Protein AF-A0A971KQJ2-F1 (afdb_monomer)

Sequence (312 aa):
MKKQEIEFKVLNIIDRLEKGQPIEDNEIELKSEWPRDHFKAARRIAAHANSARGETIIWIIGIDEKKGVVGANFEELSNWYAKVRSRFDQMLAPNLVSLAIPYNGKTVVALVFETDRSPFVIRIPNSSPGPVTHEVPWREANSTRSARRSDLIKLLYPINKRPSLEILDGKIELQKSISNIGQNGSYQWNLSMKVYFVTYSNETVVFPFHRCKILFRAQGQPDEKKFSNIRIAPPTSYSSREFKEKTQSLTVNSTENEVLINTAGMGYITAEYFSSTDPGAKLFEEIEVKTLLKTHHSDDPILLEAVFTLVP

Radius of gyration: 27.52 Å; Cα contacts (8 Å, |Δi|>4): 662; chains: 1; bounding box: 61×48×76 Å

Solvent-accessible surface area (backbone atoms only — not comparable to full-atom values): 17299 Å² total; per-residue (Å²): 134,54,71,69,58,53,51,50,54,50,52,50,52,50,54,37,51,77,68,70,46,86,83,88,46,98,46,57,43,78,26,46,58,82,70,83,53,37,63,64,45,34,47,49,50,26,4,47,29,43,60,42,65,51,42,69,33,36,38,35,30,6,30,31,99,88,78,41,79,72,29,48,74,70,81,52,48,67,65,48,48,54,57,21,35,68,34,21,46,95,63,52,47,65,53,75,49,75,47,82,43,82,50,97,96,35,32,34,36,40,39,38,32,48,14,69,75,52,78,32,40,37,48,49,61,87,87,53,92,70,92,72,52,67,43,45,32,24,45,56,90,96,42,77,43,72,54,50,73,72,52,53,48,58,68,71,47,79,82,76,56,71,64,48,76,44,82,76,48,65,43,35,37,52,44,75,39,74,89,48,98,91,61,82,34,52,28,36,35,39,40,42,32,37,33,38,41,38,48,77,45,95,56,68,48,37,36,41,35,90,65,37,49,40,36,36,29,49,62,95,50,93,64,74,44,66,48,40,80,58,44,49,37,37,50,67,44,76,37,83,89,73,76,40,79,40,72,74,36,96,33,26,45,54,61,99,56,33,26,40,37,44,39,56,41,48,32,35,43,33,28,37,37,64,35,72,69,81,83,61,94,65,72,46,74,40,30,43,36,43,36,35,44,22,42,76,94,41,90,67,57,51,78,46,79,50,75,33,48,62,42,116

Mean predicted aligned error: 12.33 Å

Secondary structure (DSSP, 8-state):
--HHHHHHHHHHHHHHHHTT-----TTEEEESS--S-HHHHHHHHHHHHHHHTTS-EEEEETEETTTEE----STHHHHHHHHHHTTBGGG-PPPEEEEEEEETTEEEEEEEE--TTPPP-EEPPTTSSSS--EE-EEEETTEEEEPPHHHHHHHHS----PPEEEEEEEEEEEEEPP--TT---SEEEEEEEEEEEE--SSSPEEEEGGG-EEEEEETT--S-EEEEEEEEE--EEEETTTTEEEE--SSEEE-SSEEEESSEEEEEEEEEEEESS---SS--S-EEEEEEE--TT-SSPEEEEEEEPEE-

pLDDT: mean 88.46, std 9.11, range [51.5, 97.56]

Foldseek 3Di:
DDPVVLQVVVVVVLVCLVVLHDPDDLQEAEELEQDPPLLVVLLVQLQSLLQCQQPKHKYKYQQDSVPGGRAYDPVVCVVSVVSNLVFWPPSPGFDWDKDWHDDPNGTMIMIIGGSNPDNIKGADDPPDDDPDGIFRWHDDRPDIDGDDPVSVVVNVDDPQPDKDKDFPDWAKEKDQDDDDPPDDARIKIKIKTKMKIFGPDQDKWKWFQVLKWKWKDFPPRPDIDTWAQKDKAADWDQDPVVNDIDGPDPQWHDDSTMIIGRGMGMIMIMTMDGHHDDPDPDFGQKMKMWIWIDTPVDPHTDIDIDIHGYDD

Structure (mmCIF, N/CA/C/O backbone):
data_AF-A0A971KQJ2-F1
#
_entry.id   AF-A0A971KQJ2-F1
#
loop_
_atom_site.group_PDB
_atom_site.id
_atom_site.type_symbol
_atom_site.label_atom_id
_atom_site.label_alt_id
_atom_site.label_comp_id
_atom_site.label_asym_id
_atom_site.label_entity_id
_atom_site.label_seq_id
_atom_site.pdbx_PDB_ins_code
_atom_site.Cartn_x
_atom_site.Cartn_y
_atom_site.Cartn_z
_atom_site.occupancy
_atom_site.B_iso_or_equiv
_atom_site.auth_seq_id
_atom_site.auth_comp_id
_atom_site.auth_asym_id
_atom_site.auth_atom_id
_atom_site.pdbx_PDB_model_num
ATOM 1 N N . MET A 1 1 ? -10.772 -4.224 0.752 1.00 74.81 1 MET A N 1
ATOM 2 C CA . MET A 1 1 ? -10.631 -5.669 1.052 1.00 74.81 1 MET A CA 1
ATOM 3 C C . MET A 1 1 ? -11.975 -6.356 0.838 1.00 74.81 1 MET A C 1
ATOM 5 O O . MET A 1 1 ? -12.990 -5.812 1.267 1.00 74.81 1 MET A O 1
ATOM 9 N N . LYS A 1 2 ? -12.018 -7.489 0.130 1.00 85.75 2 LYS A N 1
ATOM 10 C CA . LYS A 1 2 ? -13.254 -8.261 -0.114 1.00 85.75 2 LYS A CA 1
ATOM 11 C C . LYS A 1 2 ? -13.679 -9.014 1.151 1.00 85.75 2 LYS A C 1
ATOM 13 O O . LYS A 1 2 ? -12.839 -9.353 1.976 1.00 85.75 2 LYS A O 1
ATOM 18 N N . LYS A 1 3 ? -14.972 -9.331 1.301 1.00 90.44 3 LYS A N 1
ATOM 19 C CA . LYS A 1 3 ? -15.487 -10.038 2.496 1.00 90.44 3 LYS A CA 1
ATOM 20 C C . LYS A 1 3 ? -14.791 -11.383 2.738 1.00 90.44 3 LYS A C 1
ATOM 22 O O . LYS A 1 3 ? -14.447 -11.676 3.874 1.00 90.44 3 LYS A O 1
ATOM 27 N N . GLN A 1 4 ? -14.516 -12.142 1.677 1.00 93.12 4 GLN A N 1
ATOM 28 C CA . GLN A 1 4 ? -13.810 -13.424 1.763 1.00 93.12 4 GLN A CA 1
ATOM 29 C C . GLN A 1 4 ? -12.37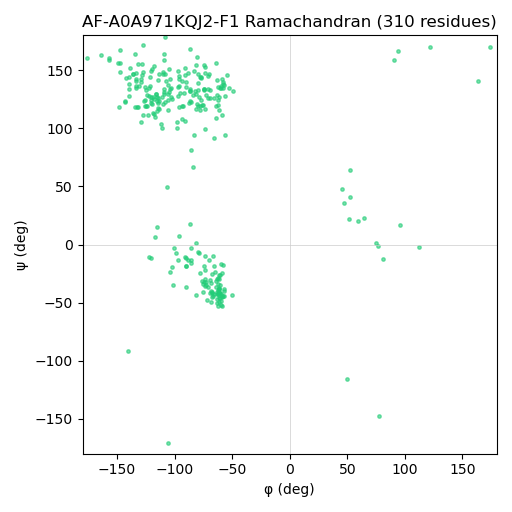0 -13.266 2.276 1.00 93.12 4 GLN A C 1
ATOM 31 O O . GLN A 1 4 ? -11.893 -14.097 3.040 1.00 93.12 4 GLN A O 1
ATOM 36 N N . GLU A 1 5 ? -11.682 -12.185 1.893 1.00 89.69 5 GLU A N 1
ATOM 37 C CA . GLU A 1 5 ? -10.324 -11.880 2.370 1.00 89.69 5 GLU A CA 1
ATOM 38 C C . GLU A 1 5 ? -10.335 -11.515 3.860 1.00 89.69 5 GLU A C 1
ATOM 40 O O . GLU A 1 5 ? -9.465 -11.957 4.607 1.00 89.69 5 GLU A O 1
ATOM 45 N N . ILE A 1 6 ? -11.345 -10.749 4.301 1.00 93.06 6 ILE A N 1
ATOM 46 C CA . ILE A 1 6 ? -11.553 -10.413 5.719 1.00 93.06 6 ILE A CA 1
ATOM 47 C C . ILE A 1 6 ? -11.743 -11.695 6.531 1.00 93.06 6 ILE A C 1
ATOM 49 O O . ILE A 1 6 ? -11.055 -11.899 7.527 1.00 93.06 6 ILE A O 1
ATOM 53 N N . GLU A 1 7 ? -12.662 -12.556 6.095 1.00 95.81 7 GLU A N 1
ATOM 54 C CA . GLU A 1 7 ? -12.969 -13.815 6.770 1.00 95.81 7 GLU A CA 1
ATOM 55 C C . GLU A 1 7 ? -11.743 -14.725 6.852 1.00 95.81 7 GLU A C 1
ATOM 57 O O . GLU A 1 7 ? -11.382 -15.168 7.940 1.00 95.81 7 GLU A O 1
ATOM 62 N N . PHE A 1 8 ? -11.035 -14.919 5.736 1.00 94.00 8 PHE A N 1
ATOM 63 C CA . PHE A 1 8 ? -9.804 -15.703 5.710 1.00 94.00 8 PHE A CA 1
ATOM 64 C C . PHE A 1 8 ? -8.731 -15.141 6.654 1.00 94.00 8 PHE A C 1
ATOM 66 O O . PHE A 1 8 ? -8.133 -15.901 7.419 1.00 94.00 8 PHE A O 1
ATOM 73 N N . LYS A 1 9 ? -8.501 -13.817 6.653 1.00 93.12 9 LYS A N 1
ATOM 74 C CA . LYS A 1 9 ? -7.513 -13.173 7.539 1.00 93.12 9 LYS A CA 1
ATOM 75 C C . LYS A 1 9 ? -7.878 -13.394 9.011 1.00 93.12 9 LYS A C 1
ATOM 77 O O . LYS A 1 9 ? -7.005 -13.731 9.804 1.00 93.12 9 LYS A O 1
ATOM 82 N N . VAL A 1 10 ? -9.158 -13.287 9.371 1.00 94.25 10 VAL A N 1
ATOM 83 C CA . VAL A 1 10 ? -9.642 -13.530 10.743 1.00 94.25 10 VAL A CA 1
ATOM 84 C C . VAL A 1 10 ? -9.505 -14.997 11.148 1.00 94.25 10 VAL A C 1
ATOM 86 O O . VAL A 1 10 ? -9.006 -15.270 12.236 1.00 94.25 10 VAL A O 1
ATOM 89 N N . LEU A 1 11 ? -9.891 -15.943 10.287 1.00 94.88 11 LEU A N 1
ATOM 90 C CA . LEU A 1 11 ? -9.748 -17.376 10.569 1.00 94.88 11 LEU A CA 1
ATOM 91 C C . LEU A 1 11 ? -8.277 -17.776 10.754 1.00 94.88 11 LEU A C 1
ATOM 93 O O . LEU A 1 11 ? -7.965 -18.545 11.658 1.00 94.88 11 LEU A O 1
ATOM 97 N N . ASN A 1 12 ? -7.366 -17.205 9.962 1.00 93.25 12 ASN A N 1
ATOM 98 C CA . ASN A 1 12 ? -5.924 -17.408 10.125 1.00 93.25 12 ASN A CA 1
ATOM 99 C C . ASN A 1 12 ? -5.424 -16.877 11.482 1.00 93.25 12 ASN A C 1
ATOM 101 O O . ASN A 1 12 ? -4.677 -17.556 12.180 1.00 93.25 12 ASN A O 1
ATOM 105 N N . ILE A 1 13 ? -5.885 -15.696 11.907 1.00 93.19 13 ILE A N 1
ATOM 106 C CA . ILE A 1 13 ? -5.545 -15.142 13.229 1.00 93.19 13 ILE A CA 1
ATOM 107 C C . ILE A 1 13 ? -6.047 -16.050 14.357 1.00 93.19 13 ILE A C 1
ATOM 109 O O . ILE A 1 13 ? -5.320 -16.267 15.324 1.00 93.19 13 ILE A O 1
ATOM 113 N N . ILE A 1 14 ? -7.259 -16.598 14.231 1.00 93.44 14 ILE A N 1
ATOM 114 C CA . ILE A 1 14 ? -7.813 -17.546 15.205 1.00 93.44 14 ILE A CA 1
ATOM 115 C C . ILE A 1 14 ? -6.963 -18.824 15.263 1.00 93.44 14 ILE A C 1
ATOM 117 O O . ILE A 1 14 ? -6.575 -19.235 16.351 1.00 93.44 14 ILE A O 1
ATOM 121 N N . ASP A 1 15 ? -6.599 -19.407 14.120 1.00 92.25 15 ASP A N 1
ATOM 122 C CA . ASP A 1 15 ? -5.745 -20.604 14.064 1.00 92.25 15 ASP A CA 1
ATOM 123 C C . ASP A 1 15 ? -4.360 -20.360 14.697 1.00 92.25 15 ASP A C 1
ATOM 125 O O . ASP A 1 15 ? -3.867 -21.174 15.481 1.00 92.25 15 ASP A O 1
ATOM 129 N N . ARG A 1 16 ? -3.746 -19.199 14.433 1.00 90.62 16 ARG A N 1
ATOM 130 C CA . ARG A 1 16 ? -2.479 -18.794 15.070 1.00 90.62 16 ARG A CA 1
ATOM 131 C C . ARG A 1 16 ? -2.617 -18.644 16.583 1.00 90.62 16 ARG A C 1
ATOM 133 O O . ARG A 1 16 ? -1.732 -19.088 17.316 1.00 90.62 16 ARG A O 1
ATOM 140 N N . LEU A 1 17 ? -3.716 -18.043 17.042 1.00 90.81 17 LEU A N 1
ATOM 141 C CA . LEU A 1 17 ? -4.021 -17.878 18.461 1.00 90.81 17 LEU A CA 1
ATOM 142 C C . LEU A 1 17 ? -4.157 -19.232 19.167 1.00 90.81 17 LEU A C 1
ATOM 144 O O . LEU A 1 17 ? -3.563 -19.433 20.223 1.00 90.81 17 LEU A O 1
ATOM 148 N N . GLU A 1 18 ? -4.893 -20.173 18.574 1.00 88.38 18 GLU A N 1
ATOM 149 C CA . GLU A 1 18 ? -5.077 -21.524 19.120 1.00 88.38 18 GLU A CA 1
ATOM 150 C C . GLU A 1 18 ? -3.764 -22.313 19.183 1.00 88.38 18 GLU A C 1
ATOM 152 O O . GLU A 1 18 ? -3.549 -23.100 20.103 1.00 88.38 18 GLU A O 1
ATOM 157 N N . LYS A 1 19 ? -2.846 -22.047 18.249 1.00 89.38 19 LYS A N 1
ATOM 158 C CA . LYS A 1 19 ? -1.489 -22.612 18.231 1.00 89.38 19 LYS A CA 1
ATOM 159 C C . LYS A 1 19 ? -0.504 -21.889 19.157 1.00 89.38 19 LYS A C 1
ATOM 161 O O . LYS A 1 19 ? 0.670 -22.256 19.179 1.00 89.38 19 LYS A O 1
ATOM 166 N N . GLY A 1 20 ? -0.938 -20.864 19.896 1.00 84.38 20 GLY A N 1
ATOM 167 C CA . GLY A 1 20 ? -0.082 -20.080 20.794 1.00 84.38 20 GLY A CA 1
ATOM 168 C C . GLY A 1 20 ? 1.012 -19.287 20.073 1.00 84.38 20 GLY A C 1
ATOM 169 O O . GLY A 1 20 ? 2.042 -18.970 20.667 1.00 84.38 20 GLY A O 1
ATOM 170 N N . GLN A 1 21 ? 0.826 -18.997 18.784 1.00 84.88 21 GLN A N 1
ATOM 171 C CA . GLN A 1 21 ? 1.787 -18.235 17.996 1.00 84.88 21 GLN A CA 1
ATOM 172 C C . GLN A 1 21 ? 1.637 -16.732 18.271 1.00 84.88 21 GLN A C 1
ATOM 174 O O . GLN A 1 21 ? 0.520 -16.257 18.488 1.00 84.88 21 GLN A O 1
ATOM 179 N N . PRO A 1 22 ? 2.733 -15.953 18.227 1.00 77.69 22 PRO A N 1
ATOM 180 C CA . PRO A 1 22 ? 2.656 -14.509 18.405 1.00 77.69 22 PRO A CA 1
ATOM 181 C C . PRO A 1 22 ? 1.786 -13.885 17.311 1.00 77.69 22 PRO A C 1
ATOM 183 O O . PRO A 1 22 ? 1.938 -14.205 16.131 1.00 77.69 22 PRO A O 1
ATOM 186 N N . ILE A 1 23 ? 0.896 -12.975 17.705 1.00 78.44 23 ILE A N 1
ATOM 187 C CA . ILE A 1 23 ? 0.024 -12.183 16.821 1.00 78.44 23 ILE A CA 1
ATOM 188 C C . ILE A 1 23 ? 0.571 -10.749 16.794 1.00 78.44 23 ILE A C 1
ATOM 190 O O . ILE A 1 23 ? -0.130 -9.781 17.071 1.00 78.44 23 ILE A O 1
ATOM 194 N N . GLU A 1 24 ? 1.877 -10.609 16.554 1.00 60.69 24 GLU A N 1
ATOM 195 C CA . GLU A 1 24 ? 2.489 -9.295 16.366 1.00 60.69 24 GLU A CA 1
ATOM 196 C C . GLU A 1 24 ? 2.086 -8.761 14.993 1.00 60.69 24 GLU A C 1
ATOM 198 O O . GLU A 1 24 ? 2.638 -9.158 13.969 1.00 60.69 24 GLU A O 1
ATOM 203 N N . ASP A 1 25 ? 1.085 -7.887 14.971 1.00 73.50 25 ASP A N 1
ATOM 204 C CA . ASP A 1 25 ? 0.690 -7.165 13.771 1.00 73.50 25 ASP A CA 1
ATOM 205 C C . ASP A 1 25 ? 0.272 -5.742 14.155 1.00 73.50 25 ASP A C 1
ATOM 207 O O . ASP A 1 25 ? -0.612 -5.530 14.987 1.00 73.50 25 ASP A O 1
ATOM 211 N N . ASN A 1 26 ? 0.937 -4.756 13.553 1.00 77.94 26 ASN A N 1
ATOM 212 C CA . ASN A 1 26 ? 0.660 -3.343 13.790 1.00 77.94 26 ASN A CA 1
ATOM 213 C C . ASN A 1 26 ? -0.689 -2.901 13.214 1.00 77.94 26 ASN A C 1
ATOM 215 O O . ASN A 1 26 ? -1.117 -1.803 13.552 1.00 77.94 26 ASN A O 1
ATOM 219 N N . GLU A 1 27 ? -1.321 -3.713 12.360 1.00 87.44 27 GLU A N 1
ATOM 220 C CA . GLU A 1 27 ? -2.613 -3.443 11.723 1.00 87.44 27 GLU A CA 1
ATOM 221 C C . GLU A 1 27 ? -3.789 -4.103 12.454 1.00 87.44 27 GLU A C 1
ATOM 223 O O . GLU A 1 27 ? -4.948 -3.784 12.172 1.00 87.44 27 GLU A O 1
ATOM 228 N N . ILE A 1 28 ? -3.524 -5.033 13.379 1.00 91.12 28 ILE A N 1
ATOM 229 C CA . ILE A 1 28 ? -4.553 -5.835 14.048 1.00 91.12 28 ILE A CA 1
ATOM 230 C C . ILE A 1 28 ? -4.693 -5.408 15.509 1.00 91.12 28 ILE A C 1
ATOM 232 O O . ILE A 1 28 ? -3.724 -5.282 16.249 1.00 91.12 28 ILE A O 1
ATOM 236 N N . GLU A 1 29 ? -5.933 -5.235 15.959 1.00 92.81 29 GLU A N 1
ATOM 237 C CA . GLU A 1 29 ? -6.258 -5.049 17.373 1.00 92.81 29 GLU A CA 1
ATOM 238 C C . GLU A 1 29 ? -7.283 -6.099 17.816 1.00 92.81 29 GLU A C 1
ATOM 240 O O . GLU A 1 29 ? -8.415 -6.130 17.332 1.00 92.81 29 GLU A O 1
ATOM 245 N N . LEU A 1 30 ? -6.916 -6.930 18.791 1.00 93.25 30 LEU A N 1
ATOM 246 C CA . LEU A 1 30 ? -7.823 -7.915 19.381 1.00 93.25 30 LEU A CA 1
ATOM 247 C C . LEU A 1 30 ? -8.573 -7.320 20.578 1.00 93.25 30 LEU A C 1
ATOM 249 O O . LEU A 1 30 ? -8.018 -6.559 21.385 1.00 93.25 30 LEU A O 1
ATOM 253 N N . LYS A 1 31 ? -9.862 -7.639 20.695 1.00 93.38 31 LYS A N 1
ATOM 254 C CA . LYS A 1 31 ? -10.726 -7.221 21.803 1.00 93.38 31 LYS A CA 1
ATOM 255 C C . LYS A 1 31 ? -11.637 -8.371 22.208 1.00 93.38 31 LYS A C 1
ATOM 257 O O . LYS A 1 31 ? -12.369 -8.909 21.384 1.00 93.38 31 LYS A O 1
ATOM 262 N N . SER A 1 32 ? -11.654 -8.693 23.495 1.00 93.31 32 SER A N 1
ATOM 263 C CA . SER A 1 32 ? -12.541 -9.723 24.040 1.00 93.31 32 SER A CA 1
ATOM 264 C C . SER A 1 32 ? -14.002 -9.270 24.057 1.00 93.31 32 SER A C 1
ATOM 266 O O . SER A 1 32 ? -14.890 -10.060 23.763 1.00 93.31 32 SER A O 1
ATOM 268 N N . GLU A 1 33 ? -14.248 -7.991 24.339 1.00 92.75 33 GLU A N 1
ATOM 269 C CA . GLU A 1 33 ? -15.577 -7.378 24.379 1.00 92.75 33 GLU A CA 1
ATOM 270 C C . GLU A 1 33 ? -15.602 -6.025 23.654 1.00 92.75 33 GLU A C 1
ATOM 272 O O . GLU A 1 33 ? -14.562 -5.400 23.407 1.00 92.75 33 GLU A O 1
ATOM 277 N N . TRP A 1 34 ? -16.807 -5.548 23.342 1.00 93.44 34 TRP A N 1
ATOM 278 C CA . TRP A 1 34 ? -17.011 -4.213 22.792 1.00 93.44 34 TRP A CA 1
ATOM 279 C C . TRP A 1 34 ? -16.521 -3.137 23.775 1.00 93.44 34 TRP A C 1
ATOM 281 O O . TRP A 1 34 ? -16.933 -3.120 24.940 1.00 93.44 34 TRP A O 1
ATOM 291 N N . PRO A 1 35 ? -15.655 -2.199 23.345 1.00 93.19 35 PRO A N 1
ATOM 292 C CA . PRO A 1 35 ? -15.157 -1.152 24.230 1.00 93.19 35 PRO A CA 1
ATOM 293 C C . PRO A 1 35 ? -16.281 -0.254 24.758 1.00 93.19 35 PRO A C 1
ATOM 295 O O . PRO A 1 35 ? -16.891 0.498 23.999 1.00 93.19 35 PRO A O 1
ATOM 298 N N . ARG A 1 36 ? -16.510 -0.276 26.074 1.00 92.50 36 ARG A N 1
ATOM 299 C CA . ARG A 1 36 ? -17.587 0.498 26.723 1.00 92.50 36 ARG A CA 1
ATOM 300 C C . ARG A 1 36 ? -17.306 2.002 26.776 1.00 92.50 36 ARG A C 1
ATOM 302 O O . ARG A 1 36 ? -18.221 2.820 26.703 1.00 92.50 36 ARG A O 1
ATOM 309 N N . ASP A 1 37 ? -16.033 2.375 26.890 1.00 94.00 37 ASP A N 1
ATOM 310 C CA . ASP A 1 37 ? -15.596 3.769 26.812 1.00 94.00 37 ASP A CA 1
ATOM 311 C C . ASP A 1 37 ? -15.442 4.186 25.343 1.00 94.00 37 ASP A C 1
ATOM 313 O O . ASP A 1 37 ? -14.403 3.977 24.709 1.00 94.00 37 ASP A O 1
ATOM 317 N N . HIS A 1 38 ? -16.502 4.789 24.804 1.00 94.12 38 HIS A N 1
ATOM 318 C CA . HIS A 1 38 ? -16.561 5.231 23.410 1.00 94.12 38 HIS A CA 1
ATOM 319 C C . HIS A 1 38 ? -15.524 6.312 23.073 1.00 94.12 38 HIS A C 1
ATOM 321 O O . HIS A 1 38 ? -15.082 6.383 21.928 1.00 94.12 38 HIS A O 1
ATOM 327 N N . PHE A 1 39 ? -15.126 7.153 24.036 1.00 94.25 39 PHE A N 1
ATOM 328 C CA . PHE A 1 39 ? -14.087 8.156 23.796 1.00 94.25 39 PHE A CA 1
ATOM 329 C C . PHE A 1 39 ? -12.722 7.485 23.671 1.00 94.25 39 PHE A C 1
ATOM 331 O O . PHE A 1 39 ? -12.005 7.719 22.700 1.00 94.25 39 PHE A O 1
ATOM 338 N N . LYS A 1 40 ? -12.386 6.582 24.597 1.00 94.31 40 LYS A N 1
ATOM 339 C CA . LYS A 1 40 ? -11.144 5.805 24.530 1.00 94.31 40 LYS A CA 1
ATOM 340 C C . LYS A 1 40 ? -11.086 4.928 23.280 1.00 94.31 40 LYS A C 1
ATOM 342 O O . LYS A 1 40 ? -10.018 4.802 22.684 1.00 94.31 40 LYS A O 1
ATOM 347 N N . ALA A 1 41 ? -12.216 4.359 22.864 1.00 95.62 41 ALA A N 1
ATOM 348 C CA . ALA A 1 41 ? -12.331 3.616 21.614 1.00 95.62 41 ALA A CA 1
ATOM 349 C C . ALA A 1 41 ? -12.050 4.508 20.398 1.00 95.62 41 ALA A C 1
ATOM 351 O O . ALA A 1 41 ? -11.154 4.193 19.620 1.00 95.62 41 ALA A O 1
ATOM 352 N N . ALA A 1 42 ? -12.733 5.653 20.284 1.00 96.81 42 ALA A N 1
ATOM 353 C CA . ALA A 1 42 ? -12.509 6.614 19.204 1.00 96.81 42 ALA A CA 1
ATOM 354 C C . ALA A 1 42 ? -11.054 7.096 19.158 1.00 96.81 42 ALA A C 1
ATOM 356 O O . ALA A 1 42 ? -10.438 7.096 18.096 1.00 96.81 42 ALA A O 1
ATOM 357 N N . ARG A 1 43 ? -10.470 7.421 20.319 1.00 96.50 43 ARG A N 1
ATOM 358 C CA . ARG A 1 43 ? -9.067 7.832 20.439 1.00 96.50 43 ARG A CA 1
ATOM 359 C C . ARG A 1 43 ? -8.099 6.758 19.953 1.00 96.50 43 ARG A C 1
ATOM 361 O O . ARG A 1 43 ? -7.145 7.082 19.255 1.00 96.50 43 ARG A O 1
ATOM 368 N N . ARG A 1 44 ? -8.341 5.487 20.288 1.00 95.94 44 ARG A N 1
ATOM 369 C CA . ARG A 1 44 ? -7.522 4.356 19.820 1.00 95.94 44 ARG A CA 1
ATOM 370 C C . ARG A 1 44 ? -7.688 4.094 18.325 1.00 95.94 44 ARG A C 1
ATOM 372 O O . ARG A 1 44 ? -6.687 3.858 17.662 1.00 95.94 44 ARG A O 1
ATOM 379 N N . ILE A 1 45 ? -8.911 4.160 17.799 1.00 96.31 45 ILE A N 1
ATOM 380 C CA . ILE A 1 45 ? -9.180 4.008 16.360 1.00 96.31 45 ILE A CA 1
ATOM 381 C C . ILE A 1 45 ? -8.470 5.115 15.582 1.00 96.31 45 ILE A C 1
ATOM 383 O O . ILE A 1 45 ? -7.727 4.817 14.656 1.00 96.31 45 ILE A O 1
ATOM 387 N N . ALA A 1 46 ? -8.625 6.375 16.001 1.00 97.00 46 ALA A N 1
ATOM 388 C CA . ALA A 1 46 ? -7.946 7.509 15.382 1.00 97.00 46 ALA A CA 1
ATOM 389 C C . ALA A 1 46 ? -6.420 7.353 15.441 1.00 97.00 46 ALA A C 1
ATOM 391 O O . ALA A 1 46 ? -5.745 7.544 14.437 1.00 97.00 46 ALA A O 1
ATOM 392 N N . ALA A 1 47 ? -5.876 6.943 16.590 1.00 96.56 47 ALA A N 1
ATOM 393 C CA . ALA A 1 47 ? -4.443 6.724 16.758 1.00 96.56 47 ALA A CA 1
ATOM 394 C C . ALA A 1 47 ? -3.887 5.661 15.816 1.00 96.56 47 ALA A C 1
ATOM 396 O O . ALA A 1 47 ? -2.844 5.874 15.203 1.00 96.56 47 ALA A O 1
ATOM 397 N N . HIS A 1 48 ? -4.593 4.535 15.728 1.00 95.44 48 HIS A N 1
ATOM 398 C CA . HIS A 1 48 ? -4.235 3.405 14.887 1.00 95.44 48 HIS A CA 1
ATOM 399 C C . HIS A 1 48 ? -4.343 3.794 13.403 1.00 95.44 48 HIS A C 1
ATOM 401 O O . HIS A 1 48 ? -3.410 3.569 12.640 1.00 95.44 48 HIS A O 1
ATOM 407 N N . ALA A 1 49 ? -5.418 4.481 13.011 1.00 95.12 49 ALA A N 1
ATOM 408 C CA . ALA A 1 49 ? -5.619 4.930 11.639 1.00 95.12 49 ALA A CA 1
ATOM 409 C C . ALA A 1 49 ? -4.580 5.982 11.206 1.00 95.12 49 ALA A C 1
ATOM 411 O O . ALA A 1 49 ? -4.012 5.881 10.122 1.00 95.12 49 ALA A O 1
ATOM 412 N N . ASN A 1 50 ? -4.261 6.947 12.074 1.00 95.31 50 ASN A N 1
ATOM 413 C CA . ASN A 1 50 ? -3.235 7.957 11.805 1.00 95.31 50 ASN A CA 1
ATOM 414 C C . ASN A 1 50 ? -1.841 7.340 11.643 1.00 95.31 50 ASN A C 1
ATOM 416 O O . ASN A 1 50 ? -1.094 7.743 10.755 1.00 95.31 50 ASN A O 1
ATOM 420 N N . SER A 1 51 ? -1.485 6.350 12.469 1.00 92.69 51 SER A N 1
ATOM 421 C CA . SER A 1 51 ? -0.194 5.665 12.344 1.00 92.69 51 SER A CA 1
ATOM 422 C C . SER A 1 51 ? -0.125 4.714 11.149 1.00 92.69 51 SER A C 1
ATOM 424 O O . SER A 1 51 ? 0.966 4.513 10.620 1.00 92.69 51 SER A O 1
ATOM 426 N N . ALA A 1 52 ? -1.261 4.140 10.736 1.00 90.62 52 ALA A N 1
ATOM 427 C CA . ALA A 1 52 ? -1.346 3.191 9.626 1.00 90.62 52 ALA A CA 1
ATOM 428 C C . ALA A 1 52 ? -1.185 3.852 8.255 1.00 90.62 52 ALA A C 1
ATOM 430 O O . ALA A 1 52 ? -0.766 3.186 7.316 1.00 90.62 52 ALA A O 1
ATOM 431 N N . ARG A 1 53 ? -1.444 5.165 8.149 1.00 83.19 53 ARG A N 1
ATOM 432 C CA . ARG A 1 53 ? -1.082 5.975 6.978 1.00 83.19 53 ARG A CA 1
ATOM 433 C C . ARG A 1 53 ? -1.592 5.334 5.669 1.00 83.19 53 ARG A C 1
ATOM 435 O O . ARG A 1 53 ? -0.817 4.904 4.828 1.00 83.19 53 ARG A O 1
ATOM 442 N N . GLY A 1 54 ? -2.904 5.218 5.497 1.00 82.00 54 GLY A N 1
ATOM 443 C CA . GLY A 1 54 ? -3.505 4.644 4.284 1.00 82.00 54 GLY A CA 1
ATOM 444 C C . GLY A 1 54 ? -3.534 3.111 4.221 1.00 82.00 54 GLY A C 1
ATOM 445 O O . GLY A 1 54 ? -4.267 2.569 3.392 1.00 82.00 54 GLY A O 1
ATOM 446 N N . GLU A 1 55 ? -2.818 2.400 5.096 1.00 85.44 55 GLU A N 1
ATOM 447 C CA . GLU A 1 55 ? -2.989 0.954 5.246 1.00 85.44 55 GLU A CA 1
ATOM 448 C C . GLU A 1 55 ? -4.238 0.621 6.068 1.00 85.44 55 GLU A C 1
ATOM 450 O O . GLU A 1 55 ? -4.638 1.341 6.988 1.00 85.44 55 GLU A O 1
ATOM 455 N N . THR A 1 56 ? -4.907 -0.466 5.693 1.00 89.12 56 THR A N 1
ATOM 456 C CA . THR A 1 56 ? -6.160 -0.880 6.332 1.00 89.12 56 THR A CA 1
ATOM 457 C C . THR A 1 56 ? -5.876 -1.476 7.704 1.00 89.12 56 THR A C 1
ATOM 459 O O . THR A 1 56 ? -5.032 -2.354 7.828 1.00 89.12 56 THR A O 1
ATOM 462 N N . ILE A 1 57 ? -6.639 -1.069 8.718 1.00 94.06 57 ILE A N 1
ATOM 463 C CA . ILE A 1 57 ? -6.522 -1.629 10.071 1.00 94.06 57 ILE A CA 1
ATOM 464 C C . ILE A 1 57 ? -7.753 -2.466 10.412 1.00 94.06 57 ILE A C 1
ATOM 466 O O . ILE A 1 57 ? -8.868 -2.158 9.981 1.00 94.06 57 ILE A O 1
ATOM 470 N N . ILE A 1 58 ? -7.565 -3.523 11.199 1.00 95.12 58 ILE A N 1
ATOM 471 C CA . ILE A 1 58 ? -8.612 -4.485 11.547 1.00 95.12 58 ILE A CA 1
ATOM 472 C C . ILE A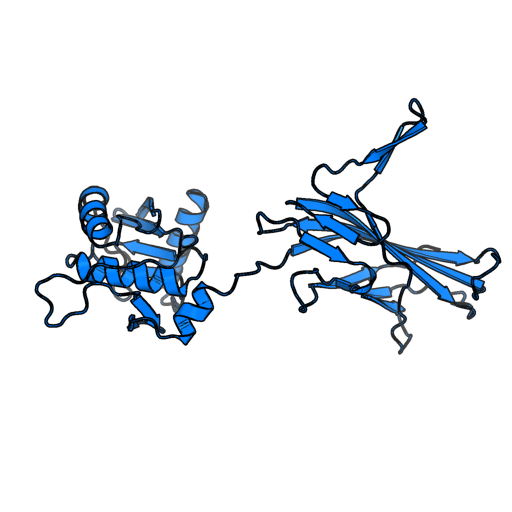 1 58 ? -8.711 -4.600 13.061 1.00 95.12 58 ILE A C 1
ATOM 474 O O . ILE A 1 58 ? -7.744 -4.929 13.742 1.00 95.12 58 ILE A O 1
ATOM 478 N N . TRP A 1 59 ? -9.899 -4.364 13.605 1.00 95.19 59 TRP A N 1
ATOM 479 C CA . TRP A 1 59 ? -10.210 -4.735 14.981 1.00 95.19 59 TRP A CA 1
ATOM 480 C C . TRP A 1 59 ? -11.059 -5.994 14.981 1.00 95.19 59 TRP A C 1
ATOM 482 O O . TRP A 1 59 ? -12.025 -6.087 14.227 1.00 95.19 59 TRP A O 1
ATOM 492 N N . ILE A 1 60 ? -10.720 -6.949 15.839 1.00 95.19 60 ILE A N 1
ATOM 493 C CA . ILE A 1 60 ? -11.441 -8.215 15.946 1.00 95.19 60 ILE A CA 1
ATOM 494 C C . ILE A 1 60 ? -12.036 -8.321 17.345 1.00 95.19 60 ILE A C 1
ATOM 496 O O . ILE A 1 60 ? -11.312 -8.413 18.337 1.00 95.19 60 ILE A O 1
ATOM 500 N N . ILE A 1 61 ? -13.366 -8.272 17.411 1.00 95.75 61 ILE A N 1
ATOM 501 C CA . ILE A 1 61 ? -14.144 -8.320 18.648 1.00 95.75 61 ILE A CA 1
ATOM 502 C C . ILE A 1 61 ? -14.606 -9.755 18.911 1.00 95.75 61 ILE A C 1
ATOM 504 O O . ILE A 1 61 ? -15.099 -10.433 18.008 1.00 95.75 61 ILE A O 1
ATOM 508 N N . GLY A 1 62 ? -14.489 -10.200 20.159 1.00 94.81 62 GLY A N 1
ATOM 509 C CA . GLY A 1 62 ? -14.797 -11.562 20.587 1.00 94.81 62 GLY A CA 1
ATOM 510 C C . GLY A 1 62 ? -13.575 -12.477 20.646 1.00 94.81 62 GLY A C 1
ATOM 511 O O . GLY A 1 62 ? -13.741 -13.697 20.690 1.00 94.81 62 GLY A O 1
ATOM 512 N N . ILE A 1 63 ? -12.362 -11.912 20.656 1.00 93.50 63 ILE A N 1
ATOM 513 C CA . ILE A 1 63 ? -11.099 -12.648 20.784 1.00 93.50 63 ILE A CA 1
ATOM 514 C C . ILE A 1 63 ? -10.304 -12.119 21.979 1.00 93.50 63 ILE A C 1
ATOM 516 O O . ILE A 1 63 ? -10.063 -10.920 22.104 1.00 93.50 63 ILE A O 1
ATOM 520 N N . ASP A 1 64 ? -9.870 -13.030 22.842 1.00 91.06 64 ASP A N 1
ATOM 521 C CA . ASP A 1 64 ? -8.983 -12.768 23.969 1.00 91.06 64 ASP A CA 1
ATOM 522 C C . ASP A 1 64 ? -7.652 -13.498 23.744 1.00 91.06 64 ASP A C 1
ATOM 524 O O . ASP A 1 64 ? -7.637 -14.705 23.519 1.00 91.06 64 ASP A O 1
ATOM 528 N N . GLU A 1 65 ? -6.529 -12.784 23.826 1.00 86.88 65 GLU A N 1
ATOM 529 C CA . GLU A 1 65 ? -5.191 -13.352 23.580 1.00 86.88 65 GLU A CA 1
ATOM 530 C C . GLU A 1 65 ? -4.837 -14.528 24.501 1.00 86.88 65 GLU A C 1
ATOM 532 O O . GLU A 1 65 ? -4.002 -15.355 24.153 1.00 86.88 65 GLU A O 1
ATOM 537 N N . LYS A 1 66 ? -5.452 -14.614 25.686 1.00 86.06 66 LYS A N 1
ATOM 538 C CA . LYS A 1 66 ? -5.185 -15.680 26.658 1.00 86.06 66 LYS A CA 1
ATOM 539 C C . LYS A 1 66 ? -6.258 -16.759 26.645 1.00 86.06 66 LYS A C 1
ATOM 541 O O . LYS A 1 66 ? -5.955 -17.918 26.903 1.00 86.06 66 LYS A O 1
ATOM 546 N N . LYS A 1 67 ? -7.517 -16.378 26.417 1.00 88.06 67 LYS A N 1
ATOM 547 C CA . LYS A 1 67 ? -8.674 -17.289 26.498 1.00 88.06 67 LYS A CA 1
ATOM 548 C C . LYS A 1 67 ? -9.139 -17.817 25.140 1.00 88.06 67 LYS A C 1
ATOM 550 O O . LYS A 1 67 ? -10.028 -18.664 25.109 1.00 88.06 67 LYS A O 1
ATOM 555 N N . GLY A 1 68 ? -8.583 -17.322 24.037 1.00 90.12 68 GLY A N 1
ATOM 556 C CA . GLY A 1 68 ? -9.019 -17.680 22.693 1.00 90.12 68 GLY A CA 1
ATOM 557 C C . GLY A 1 68 ? -10.309 -16.963 22.283 1.00 90.12 68 GLY A C 1
ATOM 558 O O . GLY A 1 68 ? -10.586 -15.829 22.683 1.00 90.12 68 GLY A O 1
ATOM 559 N N . VAL A 1 69 ? -11.127 -17.633 21.472 1.00 94.38 69 VAL A N 1
ATOM 560 C CA . VAL A 1 69 ? -12.399 -17.083 20.982 1.00 94.38 69 VAL A CA 1
ATOM 561 C C . VAL A 1 69 ? -13.446 -17.070 22.100 1.00 94.38 69 VAL A C 1
ATOM 563 O O . VAL A 1 69 ? -13.880 -18.117 22.588 1.00 94.38 69 VAL A O 1
ATOM 566 N N . VAL A 1 70 ? -13.905 -15.880 22.487 1.00 94.38 70 VAL A N 1
ATOM 567 C CA . VAL A 1 70 ? -14.935 -15.668 23.523 1.00 94.38 70 VAL A CA 1
ATOM 568 C C . VAL A 1 70 ? -16.303 -15.300 22.941 1.00 94.38 70 VAL A C 1
ATOM 570 O O . VAL A 1 70 ? -17.318 -15.627 23.550 1.00 94.38 70 VAL A O 1
ATOM 573 N N . GLY A 1 71 ? -16.335 -14.745 21.727 1.00 92.69 71 GLY A N 1
ATOM 574 C CA . GLY A 1 71 ? -17.551 -14.347 21.015 1.00 92.69 71 GLY A CA 1
ATOM 575 C C . GLY A 1 71 ? -17.998 -12.901 21.283 1.00 92.69 71 GLY A C 1
ATOM 576 O O . GLY A 1 71 ? -17.620 -12.295 22.281 1.00 92.69 71 GLY A O 1
ATOM 577 N N . ALA A 1 72 ? -18.792 -12.343 20.369 1.00 90.00 72 ALA A N 1
ATOM 578 C CA . ALA A 1 72 ? -19.319 -10.981 20.398 1.00 90.00 72 ALA A CA 1
ATOM 579 C C . ALA A 1 72 ? -20.714 -10.902 19.749 1.00 90.00 72 ALA A C 1
ATOM 581 O O . ALA A 1 72 ? -21.013 -11.636 18.807 1.00 90.00 72 ALA A O 1
ATOM 582 N N . ASN A 1 73 ? -21.560 -9.985 20.233 1.00 83.06 73 ASN A N 1
ATOM 583 C CA . ASN A 1 73 ? -22.874 -9.713 19.641 1.00 83.06 73 ASN A CA 1
ATOM 584 C C . ASN A 1 73 ? -22.759 -8.680 18.502 1.00 83.06 73 ASN A C 1
ATOM 586 O O . ASN A 1 73 ? -22.143 -7.632 18.689 1.00 83.06 73 ASN A O 1
ATOM 590 N N . PHE A 1 74 ? -23.361 -8.953 17.339 1.00 75.06 74 PHE A N 1
ATOM 591 C CA . PHE A 1 74 ? -23.353 -8.048 16.183 1.00 75.06 74 PHE A CA 1
ATOM 592 C C . PHE A 1 74 ? -24.324 -6.864 16.329 1.00 75.06 74 PHE A C 1
ATOM 594 O O . PHE A 1 74 ? -24.025 -5.776 15.843 1.00 75.06 74 PHE A O 1
ATOM 601 N N . GLU A 1 75 ? -25.452 -7.032 17.031 1.00 70.62 75 GLU A N 1
ATOM 602 C CA . GLU A 1 75 ? -26.458 -5.971 17.235 1.00 70.62 75 GLU A CA 1
ATOM 603 C C . GLU A 1 75 ? -25.879 -4.744 17.968 1.00 70.62 75 GLU A C 1
ATOM 605 O O . GLU A 1 75 ? -26.307 -3.605 17.764 1.00 70.62 75 GLU A O 1
ATOM 610 N N . GLU A 1 76 ? -24.831 -4.950 18.767 1.00 77.44 76 GLU A N 1
ATOM 611 C CA . GLU A 1 76 ? -24.136 -3.870 19.464 1.00 77.44 76 GLU A CA 1
ATOM 612 C C . GLU A 1 76 ? -23.377 -2.932 18.515 1.00 77.44 76 GLU A C 1
ATOM 614 O O . GLU A 1 76 ? -23.211 -1.756 18.845 1.00 77.44 76 GLU A O 1
ATOM 619 N N . LEU A 1 77 ? -22.974 -3.389 17.322 1.00 85.88 77 LEU A N 1
ATOM 620 C CA . LEU A 1 77 ? -22.120 -2.624 16.413 1.00 85.88 77 LEU A CA 1
ATOM 621 C C . LEU A 1 77 ? -22.737 -1.283 16.006 1.00 85.88 77 LEU A C 1
ATOM 623 O O . LEU A 1 77 ? -22.082 -0.248 16.130 1.00 85.88 77 LEU A O 1
ATOM 627 N N . SER A 1 78 ? -23.974 -1.278 15.504 1.00 81.94 78 SER A N 1
ATOM 628 C CA . SER A 1 78 ? -24.598 -0.059 14.971 1.00 81.94 78 SER A CA 1
ATOM 629 C C . SER A 1 78 ? -24.733 1.015 16.051 1.00 81.94 78 SER A C 1
ATOM 631 O O . SER A 1 78 ? -24.379 2.177 15.836 1.00 81.94 78 SER A O 1
ATOM 633 N N . ASN A 1 79 ? -25.167 0.604 17.244 1.00 87.38 79 ASN A N 1
ATOM 634 C CA . ASN A 1 79 ? -25.316 1.481 18.402 1.00 87.38 79 ASN A CA 1
ATOM 635 C C . ASN A 1 79 ? -23.963 1.975 18.927 1.00 87.38 79 ASN A C 1
ATOM 637 O O . ASN A 1 79 ? -23.810 3.148 19.280 1.00 87.38 79 ASN A O 1
ATOM 641 N N . TRP A 1 80 ? -22.973 1.087 18.980 1.00 93.38 80 TRP A N 1
ATOM 642 C CA . TRP A 1 80 ? -21.632 1.396 19.453 1.00 93.38 80 TRP A CA 1
ATOM 643 C C . TRP A 1 80 ? -20.899 2.344 18.499 1.00 93.38 80 TRP A C 1
ATOM 645 O O . TRP A 1 80 ? -20.387 3.384 18.925 1.00 93.38 80 TRP A O 1
ATOM 655 N N . TYR A 1 81 ? -20.898 2.045 17.200 1.00 92.00 81 TYR A N 1
ATOM 656 C CA . TYR A 1 81 ? -20.151 2.815 16.211 1.00 92.00 81 TYR A CA 1
ATOM 657 C C . TYR A 1 81 ? -20.730 4.218 16.017 1.00 92.00 81 TYR A C 1
ATOM 659 O O . TYR A 1 81 ? -19.963 5.162 15.858 1.00 92.00 81 TYR A O 1
ATOM 667 N N . ALA A 1 82 ? -22.050 4.408 16.135 1.00 92.00 82 ALA A N 1
ATOM 668 C CA . ALA A 1 82 ? -22.649 5.746 16.140 1.00 92.00 82 ALA A CA 1
ATOM 669 C C . ALA A 1 82 ? -22.079 6.626 17.273 1.00 92.00 82 ALA A C 1
ATOM 671 O O . ALA A 1 82 ? -21.688 7.777 17.050 1.00 92.00 82 ALA A O 1
ATOM 672 N N . LYS A 1 83 ? -21.952 6.066 18.485 1.00 93.94 83 LYS A N 1
ATOM 673 C CA . LYS A 1 83 ? -21.365 6.758 19.646 1.00 93.94 83 LYS A CA 1
ATOM 674 C C . LYS A 1 83 ? -19.872 7.023 19.464 1.00 93.94 83 LYS A C 1
ATOM 676 O O . LYS A 1 83 ? -19.415 8.113 19.803 1.00 93.94 83 LYS A O 1
ATOM 681 N N . VAL A 1 84 ? -19.123 6.069 18.912 1.00 95.12 84 VAL A N 1
ATOM 682 C CA . VAL A 1 84 ? -17.697 6.234 18.582 1.00 95.12 84 VAL A CA 1
ATOM 683 C C . VAL A 1 84 ? -17.502 7.324 17.527 1.00 95.12 84 VAL A C 1
ATOM 685 O O . VAL A 1 84 ? -16.731 8.257 17.748 1.00 95.12 84 VAL A O 1
ATOM 688 N N . ARG A 1 85 ? -18.249 7.269 16.420 1.00 95.38 85 ARG A N 1
ATOM 689 C CA . ARG A 1 85 ? -18.195 8.240 15.319 1.00 95.38 85 ARG A CA 1
ATOM 690 C C . ARG A 1 85 ? -18.465 9.661 15.796 1.00 95.38 85 ARG A C 1
ATOM 692 O O . ARG A 1 85 ? -17.776 10.580 15.370 1.00 95.38 85 ARG A O 1
ATOM 699 N N . SER A 1 86 ? -19.396 9.833 16.737 1.00 94.62 86 SER A N 1
ATOM 700 C CA . SER A 1 86 ? -19.707 11.141 17.325 1.00 94.62 86 SER A CA 1
ATOM 701 C C . SER A 1 86 ? -18.505 11.835 17.978 1.00 94.62 86 SER A C 1
ATOM 703 O O . SER A 1 86 ? -18.552 13.037 18.214 1.00 94.62 86 SER A O 1
ATOM 705 N N . ARG A 1 87 ? -17.419 11.118 18.289 1.00 95.94 87 ARG A N 1
ATOM 706 C CA . ARG A 1 87 ? -16.222 11.695 18.917 1.00 95.94 87 ARG A CA 1
ATOM 707 C C . ARG A 1 87 ? -15.233 12.290 17.919 1.00 95.94 87 ARG A C 1
ATOM 709 O O . ARG A 1 87 ? -14.379 13.063 18.341 1.00 95.94 87 ARG A O 1
ATOM 716 N N . PHE A 1 88 ? -15.354 11.972 16.634 1.00 97.19 88 PHE A N 1
ATOM 717 C CA . PHE A 1 88 ? -14.494 12.527 15.592 1.00 97.19 88 PHE A CA 1
ATOM 718 C C . PHE A 1 88 ? -14.918 13.955 15.253 1.00 97.19 88 PHE A C 1
ATOM 720 O O . PHE A 1 88 ? -16.111 14.284 15.270 1.00 97.19 88 PHE A O 1
ATOM 727 N N . ASP A 1 89 ? -13.937 14.811 14.978 1.00 96.38 89 ASP A N 1
ATOM 728 C CA . ASP A 1 89 ? -14.213 16.161 14.500 1.00 96.38 89 ASP A CA 1
ATOM 729 C C . ASP A 1 89 ? -14.930 16.110 13.145 1.00 96.38 89 ASP A C 1
ATOM 731 O O . ASP A 1 89 ? -14.678 15.222 12.330 1.00 96.38 89 ASP A O 1
ATOM 735 N N . GLN A 1 90 ? -15.886 17.019 12.940 1.00 92.25 90 GLN A N 1
ATOM 736 C CA . GLN A 1 90 ? -16.690 17.116 11.712 1.00 92.25 90 GLN A CA 1
ATOM 737 C C . GLN A 1 90 ? -17.355 15.794 11.264 1.00 92.25 90 GLN A C 1
ATOM 739 O O . GLN A 1 90 ? -17.711 15.631 10.100 1.00 92.25 90 GLN A O 1
ATOM 744 N N . MET A 1 91 ? -17.548 14.834 12.182 1.00 87.88 91 MET A N 1
ATOM 745 C CA . MET A 1 91 ? -18.042 13.477 11.889 1.00 87.88 91 MET A CA 1
ATOM 746 C C . MET A 1 91 ? -17.168 12.674 10.902 1.00 87.88 91 MET A C 1
ATOM 748 O O . MET A 1 91 ? -17.642 11.678 10.334 1.00 87.88 91 MET A O 1
ATOM 752 N N . LEU A 1 92 ? -15.899 13.067 10.734 1.00 93.56 92 LEU A N 1
ATOM 753 C CA . LEU A 1 92 ? -14.901 12.417 9.882 1.00 93.56 92 LEU A CA 1
ATOM 754 C C . LEU A 1 92 ? -14.230 11.248 10.615 1.00 93.56 92 LEU A C 1
ATOM 756 O O . LEU A 1 92 ? -13.047 11.281 10.943 1.00 93.56 92 LEU A O 1
ATOM 760 N N . ALA A 1 93 ? -15.008 10.205 10.899 1.00 95.31 93 ALA A N 1
ATOM 761 C CA . ALA A 1 93 ? -14.465 8.927 11.353 1.00 95.31 93 ALA A CA 1
ATOM 762 C C . ALA A 1 93 ? -13.967 8.084 10.160 1.00 95.31 93 ALA A C 1
ATOM 764 O O . ALA A 1 93 ? -14.507 8.236 9.060 1.00 95.31 93 ALA A O 1
ATOM 765 N N . PRO A 1 94 ? -12.999 7.167 10.366 1.00 94.81 94 PRO A N 1
ATOM 766 C CA . PRO A 1 94 ? -12.606 6.187 9.356 1.00 94.81 94 PRO A CA 1
ATOM 767 C C . PRO A 1 94 ? -13.817 5.414 8.837 1.00 94.81 94 PRO A C 1
ATOM 769 O O . PRO A 1 94 ? -14.636 4.958 9.643 1.00 94.81 94 PRO A O 1
ATOM 772 N N . ASN A 1 95 ? -13.917 5.239 7.518 1.00 92.56 95 ASN A N 1
ATOM 773 C CA . ASN A 1 95 ? -14.932 4.375 6.919 1.00 92.56 95 ASN A CA 1
ATOM 774 C C . ASN A 1 95 ? -14.802 2.959 7.491 1.00 92.56 95 ASN A C 1
ATOM 776 O O . ASN A 1 95 ? -13.692 2.449 7.623 1.00 92.56 95 ASN A O 1
ATOM 780 N N . LEU A 1 96 ? -15.932 2.331 7.815 1.00 92.88 96 LEU A N 1
ATOM 781 C CA . LEU A 1 96 ? -15.975 1.026 8.466 1.00 92.88 96 LEU A CA 1
ATOM 782 C C . LEU A 1 96 ? -16.725 0.007 7.604 1.00 92.88 96 LEU A C 1
ATOM 784 O O . LEU A 1 96 ? -17.905 0.186 7.306 1.00 92.88 96 LEU A O 1
ATOM 788 N N . VAL A 1 97 ? -16.062 -1.106 7.300 1.00 93.44 97 VAL A N 1
ATOM 789 C CA . VAL A 1 97 ? -16.694 -2.345 6.832 1.00 93.44 97 VAL A CA 1
ATOM 790 C C . VAL A 1 97 ? -16.702 -3.340 7.986 1.00 93.44 97 VAL A C 1
ATOM 792 O O . VAL A 1 97 ? -15.690 -3.520 8.658 1.00 93.44 97 VAL A O 1
ATOM 795 N N . SER A 1 98 ? -17.834 -3.999 8.225 1.00 93.50 98 SER A N 1
ATOM 796 C CA . SER A 1 98 ? -17.947 -5.023 9.267 1.00 93.50 98 SER A CA 1
ATOM 797 C C . SER A 1 98 ? -18.342 -6.381 8.705 1.00 93.50 98 SER A C 1
ATOM 799 O O . SER A 1 98 ? -19.045 -6.469 7.692 1.00 93.50 98 SER A O 1
ATOM 801 N N . LEU A 1 99 ? -17.884 -7.442 9.369 1.00 95.06 99 LEU A N 1
ATOM 802 C CA . LEU A 1 99 ? -18.232 -8.820 9.045 1.00 95.06 99 LEU A CA 1
ATOM 803 C C . LEU A 1 99 ? -18.379 -9.641 10.330 1.00 95.06 99 LEU A C 1
ATOM 805 O O . LEU A 1 99 ? -17.451 -9.706 11.134 1.00 95.06 99 LEU A O 1
ATOM 809 N N . ALA A 1 100 ? -19.546 -10.259 10.514 1.00 94.81 100 ALA A N 1
ATOM 810 C CA . ALA A 1 100 ? -19.759 -11.281 11.533 1.00 94.81 100 ALA A CA 1
ATOM 811 C C . ALA A 1 100 ? -19.306 -12.637 10.984 1.00 94.81 100 ALA A C 1
ATOM 813 O O . ALA A 1 100 ? -19.716 -13.021 9.890 1.00 94.81 100 ALA A O 1
ATOM 814 N N . ILE A 1 101 ? -18.468 -13.341 11.738 1.00 95.00 101 ILE A N 1
ATOM 815 C CA . ILE A 1 101 ? -17.833 -14.594 11.333 1.00 95.00 101 ILE A CA 1
ATOM 816 C C . ILE A 1 101 ? -18.194 -15.658 12.377 1.00 95.00 101 ILE A C 1
ATOM 818 O O . ILE A 1 101 ? -17.768 -15.542 13.534 1.00 95.00 101 ILE A O 1
ATOM 822 N N . PRO A 1 102 ? -19.008 -16.666 12.022 1.00 94.25 102 PRO A N 1
ATOM 823 C CA . PRO A 1 102 ? -19.314 -17.769 12.921 1.00 94.25 102 PRO A CA 1
ATOM 824 C C . PRO A 1 102 ? -18.086 -18.675 13.085 1.00 94.25 102 PRO A C 1
ATOM 826 O O . PRO A 1 102 ? -17.447 -19.061 12.112 1.00 94.25 102 PRO A O 1
ATOM 829 N N . TYR A 1 103 ? -17.769 -19.040 14.324 1.00 93.75 103 TYR A N 1
ATOM 830 C CA . TYR A 1 103 ? -16.651 -19.916 14.664 1.00 93.75 103 TYR A CA 1
ATOM 831 C C . TYR A 1 103 ? -16.982 -20.746 15.910 1.00 93.75 103 TYR A C 1
ATOM 833 O O . TYR A 1 103 ? -17.222 -20.189 16.980 1.00 93.75 103 TYR A O 1
ATOM 841 N N . ASN A 1 104 ? -17.016 -22.078 15.782 1.00 91.56 104 ASN A N 1
ATOM 842 C CA . ASN A 1 104 ? -17.276 -23.029 16.877 1.00 91.56 104 ASN A CA 1
ATOM 843 C C . ASN A 1 104 ? -18.466 -22.644 17.786 1.00 91.56 104 ASN A C 1
ATOM 845 O O . ASN A 1 104 ? -18.361 -22.627 19.012 1.00 91.56 104 ASN A O 1
ATOM 849 N N . GLY A 1 105 ? -19.605 -22.290 17.179 1.00 90.94 105 GLY A N 1
ATOM 850 C CA . GLY A 1 105 ? -20.828 -21.901 17.899 1.00 90.94 105 GLY A CA 1
ATOM 851 C C . GLY A 1 105 ? -20.800 -20.499 18.525 1.00 90.94 105 GLY A C 1
ATOM 852 O O . GLY A 1 105 ? -21.775 -20.090 19.150 1.00 90.94 105 GLY A O 1
ATOM 853 N N . LYS A 1 106 ? -19.712 -19.744 18.344 1.00 94.56 106 LYS A N 1
ATOM 854 C CA . LYS A 1 106 ? -19.566 -18.333 18.725 1.00 94.56 106 LYS A CA 1
ATOM 855 C C . LYS A 1 106 ? -19.538 -17.456 17.475 1.00 94.56 106 LYS A C 1
ATOM 857 O O . LYS A 1 106 ? -19.328 -17.941 16.370 1.00 94.56 106 LYS A O 1
ATOM 862 N N . THR A 1 107 ? -19.740 -16.154 17.648 1.00 93.81 107 THR A N 1
ATOM 863 C CA . THR A 1 107 ? -19.592 -15.168 16.566 1.00 93.81 107 THR A CA 1
ATOM 864 C C . THR A 1 107 ? -18.452 -14.224 16.900 1.00 93.81 107 THR A C 1
ATOM 866 O O . THR A 1 107 ? -18.423 -13.671 17.992 1.00 93.81 107 THR A O 1
ATOM 869 N N . VAL A 1 108 ? -17.524 -14.030 15.973 1.00 95.19 108 VAL A N 1
ATOM 870 C CA . VAL A 1 108 ? -16.470 -13.012 16.040 1.00 95.19 108 VAL A CA 1
ATOM 871 C C . VAL A 1 108 ? -16.848 -11.878 15.093 1.00 95.19 108 VAL A C 1
ATOM 873 O O . VAL A 1 108 ? -17.394 -12.128 14.021 1.00 95.19 108 VAL A O 1
ATOM 876 N N . VAL A 1 109 ? -16.580 -10.628 15.467 1.00 95.81 109 VAL A N 1
ATOM 877 C CA . VAL A 1 109 ? -16.893 -9.470 14.616 1.00 95.81 109 VAL A CA 1
ATOM 878 C C . VAL A 1 109 ? -15.608 -8.784 14.180 1.00 95.81 109 VAL A C 1
ATOM 880 O O . VAL A 1 109 ? -14.862 -8.266 15.007 1.00 95.81 109 VAL A O 1
ATOM 883 N N . ALA A 1 110 ? -15.365 -8.757 12.873 1.00 95.94 110 ALA A N 1
ATOM 884 C CA . ALA A 1 110 ? -14.269 -8.016 12.269 1.00 95.94 110 ALA A CA 1
ATOM 885 C C . ALA A 1 110 ? -14.728 -6.609 11.877 1.00 95.94 110 ALA A C 1
ATOM 887 O O . ALA A 1 110 ? -15.748 -6.448 11.205 1.00 95.94 110 ALA A O 1
ATOM 888 N N . LEU A 1 111 ? -13.958 -5.603 12.282 1.00 95.88 111 LEU A N 1
ATOM 889 C CA . LEU A 1 111 ? -14.145 -4.191 11.968 1.00 95.88 111 LEU A CA 1
ATOM 890 C C . LEU A 1 111 ? -12.943 -3.714 11.160 1.00 95.88 111 LEU A C 1
ATOM 892 O O . LEU A 1 111 ? -11.837 -3.620 11.683 1.00 95.88 111 LEU A O 1
ATOM 896 N N . VAL A 1 112 ? -13.162 -3.434 9.885 1.00 95.62 112 VAL A N 1
ATOM 897 C CA . VAL A 1 112 ? -12.126 -3.044 8.933 1.00 95.62 112 VAL A CA 1
ATOM 898 C C . VAL A 1 112 ? -12.256 -1.553 8.670 1.00 95.62 112 VAL A C 1
ATOM 900 O O . VAL A 1 112 ? -13.280 -1.112 8.144 1.00 95.62 112 VAL A O 1
ATOM 903 N N . PHE A 1 113 ? -11.236 -0.785 9.048 1.00 95.06 113 PHE A N 1
ATOM 904 C CA . PHE A 1 113 ? -11.233 0.667 8.910 1.00 95.06 113 PHE A CA 1
ATOM 905 C C . PHE A 1 113 ? -10.329 1.114 7.760 1.00 95.06 113 PHE A C 1
ATOM 907 O O . PHE A 1 113 ? -9.155 0.742 7.704 1.00 95.06 113 PHE A O 1
ATOM 914 N N . GLU A 1 114 ? -10.864 1.955 6.876 1.00 92.12 114 GLU A N 1
ATOM 915 C CA . GLU A 1 114 ? -10.082 2.639 5.840 1.00 92.12 114 GLU A CA 1
ATOM 916 C C . GLU A 1 114 ? -9.413 3.882 6.435 1.00 92.12 114 GLU A C 1
ATOM 918 O O . GLU A 1 114 ? -10.055 4.672 7.133 1.00 92.12 114 GLU A O 1
ATOM 923 N N . THR A 1 115 ? -8.118 4.056 6.176 1.00 90.88 115 THR A N 1
ATOM 924 C CA . THR A 1 115 ? -7.289 5.077 6.843 1.00 90.88 115 THR A CA 1
ATOM 925 C C . THR A 1 115 ? -6.735 6.135 5.881 1.00 90.88 115 THR A C 1
ATOM 927 O O . THR A 1 115 ? -5.957 7.002 6.275 1.00 90.88 115 THR A O 1
ATOM 930 N N . ASP A 1 116 ? -7.171 6.092 4.623 1.00 85.69 116 ASP A N 1
ATOM 931 C CA . ASP A 1 116 ? -6.764 6.968 3.52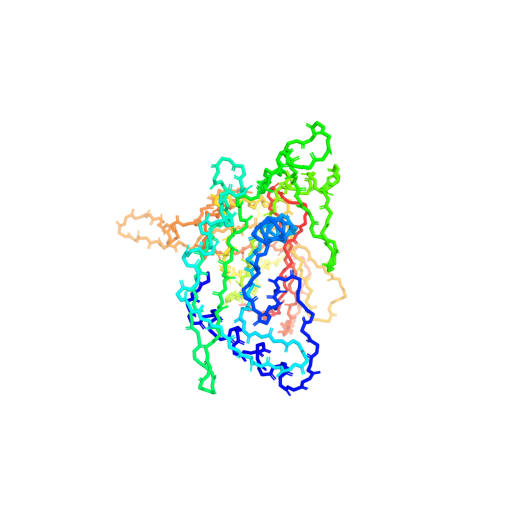0 1.00 85.69 116 ASP A CA 1
ATOM 932 C C . ASP A 1 116 ? -7.090 8.450 3.761 1.00 85.69 116 ASP A C 1
ATOM 934 O O . ASP A 1 116 ? -6.350 9.325 3.321 1.00 85.69 116 ASP A O 1
ATOM 938 N N . ARG A 1 117 ? -8.148 8.742 4.527 1.00 86.56 117 ARG A N 1
ATOM 939 C CA . ARG A 1 117 ? -8.544 10.111 4.904 1.00 86.56 117 ARG A CA 1
ATOM 940 C C . ARG A 1 117 ? -7.859 10.655 6.156 1.00 86.56 117 ARG A C 1
ATOM 942 O O . ARG A 1 117 ? -8.355 11.611 6.750 1.00 86.56 117 ARG A O 1
ATOM 949 N N . SER A 1 118 ? -6.754 10.051 6.592 1.00 89.31 118 SER A N 1
ATOM 950 C CA . SER A 1 118 ? -5.940 10.640 7.659 1.00 89.31 118 SER A CA 1
ATOM 951 C C . SER A 1 118 ? -5.535 12.087 7.294 1.00 89.31 118 SER A C 1
ATOM 953 O O . SER A 1 118 ? -5.304 12.367 6.117 1.00 89.31 118 SER A O 1
ATOM 955 N N . PRO A 1 119 ? -5.430 13.021 8.259 1.00 94.12 119 PRO A N 1
ATOM 956 C CA . PRO A 1 119 ? -5.509 12.826 9.705 1.00 94.12 119 PRO A CA 1
ATOM 957 C C . PRO A 1 119 ? -6.941 12.703 10.251 1.00 94.12 119 PRO A C 1
ATOM 959 O O . PRO A 1 119 ? -7.825 13.493 9.940 1.00 94.12 119 PRO A O 1
ATOM 962 N N . PHE A 1 120 ? -7.129 11.776 11.187 1.00 96.19 120 PHE A N 1
ATOM 963 C CA . PHE A 1 120 ? -8.325 11.654 12.010 1.00 96.19 120 PHE A CA 1
ATOM 964 C C . PHE A 1 120 ? -8.148 12.401 13.333 1.00 96.19 120 PHE A C 1
ATOM 966 O O . PHE A 1 120 ? -7.269 12.079 14.141 1.00 96.19 120 PHE A O 1
ATOM 973 N N . VAL A 1 121 ? -9.013 13.388 13.554 1.00 97.56 121 VAL A N 1
ATOM 974 C CA . VAL A 1 121 ? -9.004 14.270 14.726 1.00 97.56 121 VAL A CA 1
ATOM 975 C C . VAL A 1 121 ? -10.151 13.890 15.657 1.00 97.56 121 VAL A C 1
ATOM 977 O O . VAL A 1 121 ? -11.272 13.651 15.206 1.00 97.56 121 VAL A O 1
ATOM 980 N N . ILE A 1 122 ? -9.890 13.848 16.963 1.00 97.19 122 ILE A N 1
ATOM 981 C CA . ILE A 1 122 ? -10.918 13.606 17.981 1.00 97.19 122 ILE A CA 1
ATOM 982 C C . ILE A 1 122 ? -11.216 14.873 18.777 1.00 97.19 122 ILE A C 1
ATOM 984 O O . ILE A 1 122 ? -10.319 15.666 19.066 1.00 97.19 122 ILE A O 1
ATOM 988 N N . ARG A 1 123 ? -12.477 15.022 19.184 1.00 95.12 123 ARG A N 1
ATOM 989 C CA . ARG A 1 123 ? -12.929 16.053 20.121 1.00 95.12 123 ARG A CA 1
ATOM 990 C C . ARG A 1 123 ? -12.728 15.558 21.546 1.00 95.12 123 ARG A C 1
ATOM 992 O O . ARG A 1 123 ? -13.259 14.509 21.924 1.00 95.12 123 ARG A O 1
ATOM 999 N N . ILE A 1 124 ? -11.965 16.308 22.330 1.00 91.56 124 ILE A N 1
ATOM 1000 C CA . ILE A 1 124 ? -11.746 16.020 23.746 1.00 91.56 124 ILE A CA 1
ATOM 1001 C C . ILE A 1 124 ? -13.026 16.397 24.515 1.00 91.56 124 ILE A C 1
ATOM 1003 O O . ILE A 1 124 ? -13.590 17.462 24.264 1.00 91.56 124 ILE A O 1
ATOM 1007 N N . PRO A 1 125 ? -13.540 15.543 25.421 1.00 85.62 125 PRO A N 1
ATOM 1008 C CA . PRO A 1 125 ? -14.712 15.868 26.222 1.00 85.62 125 PRO A CA 1
ATOM 1009 C C . PRO A 1 125 ? -14.495 17.144 27.041 1.00 85.62 125 PRO A C 1
ATOM 1011 O O . PRO A 1 125 ? -13.454 17.301 27.668 1.00 85.62 125 PRO A O 1
ATOM 1014 N N . ASN A 1 126 ? -15.517 17.998 27.134 1.00 77.38 126 ASN A N 1
ATOM 1015 C CA . ASN A 1 126 ? -15.466 19.239 27.925 1.00 77.38 126 ASN A CA 1
ATOM 1016 C C . ASN A 1 126 ? -15.185 19.012 29.423 1.00 77.38 126 ASN A C 1
ATOM 1018 O O . ASN A 1 126 ? -14.833 19.943 30.136 1.00 77.38 126 ASN A O 1
ATOM 1022 N N . SER A 1 127 ? -15.359 17.781 29.913 1.00 77.62 127 SER A N 1
ATOM 1023 C CA . SER A 1 127 ? -14.999 17.375 31.273 1.00 77.62 127 SER A CA 1
ATOM 1024 C C . SER A 1 127 ? -13.487 17.229 31.489 1.00 77.62 127 SER A C 1
ATOM 1026 O O . SER A 1 127 ? -13.056 17.018 32.619 1.00 77.62 127 SER A O 1
ATOM 1028 N N . SER A 1 128 ? -12.676 17.277 30.430 1.00 75.81 128 SER A N 1
ATOM 1029 C CA . SER A 1 128 ? -11.220 17.247 30.530 1.00 75.81 128 SER A CA 1
ATOM 1030 C C . SER A 1 128 ? -10.684 18.645 30.869 1.00 75.81 128 SER A C 1
ATOM 1032 O O . SER A 1 128 ? -11.049 19.612 30.205 1.00 75.81 128 SER A O 1
ATOM 1034 N N . PRO A 1 129 ? -9.818 18.779 31.888 1.00 72.06 129 PRO A N 1
ATOM 1035 C CA . PRO A 1 129 ? -9.270 20.071 32.277 1.00 72.06 129 PRO A CA 1
ATOM 1036 C C . PRO A 1 129 ? -8.311 20.610 31.207 1.00 72.06 129 PRO A C 1
ATOM 1038 O O . PRO A 1 129 ? -7.413 19.902 30.754 1.00 72.06 129 PRO A O 1
ATOM 1041 N N . GLY A 1 130 ? -8.473 21.885 30.848 1.00 78.81 130 GLY A N 1
ATOM 1042 C CA . GLY A 1 130 ? -7.560 22.619 29.971 1.00 78.81 130 GLY A CA 1
ATOM 1043 C C . GLY A 1 130 ? -8.222 23.196 28.714 1.00 78.81 130 GLY A C 1
ATOM 1044 O O . GLY A 1 130 ? -9.371 22.890 28.411 1.00 78.81 130 GLY A O 1
ATOM 1045 N N . PRO A 1 131 ? -7.501 24.050 27.967 1.00 85.06 131 PRO A N 1
ATOM 1046 C CA . PRO A 1 131 ? -8.033 24.726 26.781 1.00 85.06 131 PRO A CA 1
ATOM 1047 C C . PRO A 1 131 ? -8.041 23.842 25.522 1.00 85.06 131 PRO A C 1
ATOM 1049 O O . PRO A 1 131 ? -8.521 24.266 24.473 1.00 85.06 131 PRO A O 1
ATOM 1052 N N . VAL A 1 132 ? -7.467 22.636 25.588 1.00 85.69 132 VAL A N 1
ATOM 1053 C CA . VAL A 1 132 ? -7.327 21.749 24.428 1.00 85.69 132 VAL A CA 1
ATOM 1054 C C . VAL A 1 132 ? -8.663 21.076 24.138 1.00 85.69 132 VAL A C 1
ATOM 1056 O O . VAL A 1 132 ? -9.158 20.282 24.931 1.00 85.69 132 VAL A O 1
ATOM 1059 N N . THR A 1 133 ? -9.226 21.372 22.972 1.00 91.69 133 THR A N 1
ATOM 1060 C CA . THR A 1 133 ? -10.527 20.843 22.535 1.00 91.69 133 THR A CA 1
ATOM 1061 C C . THR A 1 133 ? -10.401 19.704 21.527 1.00 91.69 133 THR A C 1
ATOM 1063 O O . THR A 1 133 ? -11.337 18.922 21.364 1.00 91.69 133 THR A O 1
ATOM 1066 N N . HIS A 1 134 ? -9.246 19.583 20.868 1.00 95.50 134 HIS A N 1
ATOM 1067 C CA . HIS A 1 134 ? -8.996 18.617 19.803 1.00 95.50 134 HIS A CA 1
ATOM 1068 C C . HIS A 1 134 ? -7.636 17.951 19.969 1.00 95.50 134 HIS A C 1
ATOM 1070 O O . HIS A 1 134 ? -6.669 18.567 20.415 1.00 95.50 134 HIS A O 1
ATOM 1076 N N . GLU A 1 135 ? -7.558 16.691 19.565 1.00 95.56 135 GLU A N 1
ATOM 1077 C CA . GLU A 1 135 ? -6.324 15.916 19.545 1.00 95.56 135 GLU A CA 1
ATOM 1078 C C . GLU A 1 135 ? -6.205 15.189 18.204 1.00 95.56 135 GLU A C 1
ATOM 1080 O O . GLU A 1 135 ? -7.196 14.681 17.681 1.00 95.56 135 GLU A O 1
ATOM 1085 N N . VAL A 1 136 ? -4.981 15.094 17.677 1.00 97.25 136 VAL A N 1
ATOM 1086 C CA . VAL A 1 136 ? -4.606 14.102 16.660 1.00 97.25 136 VAL A CA 1
ATOM 1087 C C . VAL A 1 136 ? -3.920 12.953 17.397 1.00 97.25 136 VAL A C 1
ATOM 1089 O O . VAL A 1 136 ? -2.758 13.101 17.786 1.00 97.25 136 VAL A O 1
ATOM 1092 N N . PRO A 1 137 ? -4.605 11.832 17.673 1.00 97.12 137 PRO A N 1
ATOM 1093 C CA . PRO A 1 137 ? -3.994 10.722 18.387 1.00 97.12 137 PRO A CA 1
ATOM 1094 C C . PRO A 1 137 ? -3.023 9.978 17.470 1.00 97.12 137 PRO A C 1
ATOM 1096 O O . PRO A 1 137 ? -3.196 9.944 16.253 1.00 97.12 137 PRO A O 1
ATOM 1099 N N . TRP A 1 138 ? -2.019 9.344 18.056 1.00 96.38 138 TRP A N 1
ATOM 1100 C CA . TRP A 1 138 ? -0.978 8.598 17.368 1.00 96.38 138 TRP A CA 1
ATOM 1101 C C . TRP A 1 138 ? -0.655 7.322 18.138 1.00 96.38 138 TRP A C 1
ATOM 1103 O O . TRP A 1 138 ? -0.507 7.347 19.368 1.00 96.38 138 TRP A O 1
ATOM 1113 N N . ARG A 1 139 ? -0.558 6.199 17.424 1.00 93.06 139 ARG A N 1
ATOM 1114 C CA . ARG A 1 139 ? -0.141 4.925 18.008 1.00 93.06 139 ARG A CA 1
ATOM 1115 C C . ARG A 1 139 ? 1.381 4.813 17.990 1.00 93.06 139 ARG A C 1
ATOM 1117 O O . ARG A 1 139 ? 2.029 5.055 16.976 1.00 93.06 139 ARG A O 1
ATOM 1124 N N . GLU A 1 140 ? 1.944 4.432 19.128 1.00 88.25 140 GLU A N 1
ATOM 1125 C CA . GLU A 1 140 ? 3.362 4.121 19.288 1.00 88.25 140 GLU A CA 1
ATOM 1126 C C . GLU A 1 140 ? 3.468 2.757 19.973 1.00 88.25 140 GLU A C 1
ATOM 1128 O O . GLU A 1 140 ? 3.148 2.624 21.160 1.00 88.25 140 GLU A O 1
ATOM 1133 N N . ALA A 1 141 ? 3.835 1.736 19.191 1.00 82.06 141 ALA A N 1
ATOM 1134 C CA . ALA A 1 141 ? 3.714 0.325 19.563 1.00 82.06 141 ALA A CA 1
ATOM 1135 C C . ALA A 1 141 ? 2.297 0.007 20.080 1.00 82.06 141 ALA A C 1
ATOM 1137 O O . ALA A 1 141 ? 1.333 0.164 19.340 1.00 82.06 141 ALA A O 1
ATOM 1138 N N . ASN A 1 142 ? 2.148 -0.369 21.352 1.00 77.94 142 ASN A N 1
ATOM 1139 C CA . ASN A 1 142 ? 0.853 -0.689 21.972 1.00 77.94 142 ASN A CA 1
ATOM 1140 C C . ASN A 1 142 ? 0.230 0.485 22.748 1.00 77.94 142 ASN A C 1
ATOM 1142 O O . ASN A 1 142 ? -0.778 0.322 23.441 1.00 77.94 142 ASN A O 1
ATOM 1146 N N . SER A 1 143 ? 0.826 1.676 22.659 1.00 86.88 143 SER A N 1
ATOM 1147 C CA . SER A 1 143 ? 0.397 2.869 23.390 1.00 86.88 143 SER A CA 1
ATOM 1148 C C . SER A 1 143 ? -0.239 3.919 22.475 1.00 86.88 143 SER A C 1
ATOM 1150 O O . SER A 1 143 ? -0.031 3.935 21.262 1.00 86.88 143 SER A O 1
ATOM 1152 N N . THR A 1 144 ? -1.038 4.813 23.065 1.00 93.62 144 THR A N 1
ATOM 1153 C CA . THR A 1 144 ? -1.679 5.927 22.352 1.00 93.62 144 THR A CA 1
ATOM 1154 C C . THR A 1 144 ? -1.317 7.257 22.996 1.00 93.62 144 THR A C 1
ATOM 1156 O O . THR A 1 144 ? -1.689 7.518 24.145 1.00 93.62 144 THR A O 1
ATOM 1159 N N . ARG A 1 145 ? -0.678 8.133 22.223 1.00 94.81 145 ARG A N 1
ATOM 1160 C CA . ARG A 1 145 ? -0.290 9.496 22.614 1.00 94.81 145 ARG A CA 1
ATOM 1161 C C . ARG A 1 145 ? -0.793 10.520 21.599 1.00 94.81 145 ARG A C 1
ATOM 1163 O O . ARG A 1 145 ? -1.262 10.138 20.538 1.00 94.81 145 ARG A O 1
ATOM 1170 N N . SER A 1 146 ? -0.669 11.809 21.890 1.00 95.81 146 SER A N 1
ATOM 1171 C CA . SER A 1 146 ? -0.893 12.843 20.876 1.00 95.81 146 SER A CA 1
ATOM 1172 C C . SER A 1 146 ? 0.241 12.831 19.840 1.00 95.81 146 SER A C 1
ATOM 1174 O O . SER A 1 146 ? 1.395 12.511 20.163 1.00 95.81 146 SER A O 1
ATOM 1176 N N . ALA A 1 147 ? -0.081 13.157 18.591 1.00 96.25 147 ALA A N 1
ATOM 1177 C CA . ALA A 1 147 ? 0.881 13.286 17.504 1.00 96.25 147 ALA A CA 1
ATOM 1178 C C . ALA A 1 147 ? 1.884 14.412 17.796 1.00 96.25 147 ALA A C 1
ATOM 1180 O O . ALA A 1 147 ? 1.515 15.510 18.215 1.00 96.25 147 ALA A O 1
ATOM 1181 N N . ARG A 1 148 ? 3.169 14.146 17.555 1.00 96.19 148 ARG A N 1
ATOM 1182 C CA . ARG A 1 148 ? 4.224 15.167 17.564 1.00 96.19 148 ARG A CA 1
ATOM 1183 C C . ARG A 1 148 ? 4.313 15.812 16.183 1.00 96.19 148 ARG A C 1
ATOM 1185 O O . ARG A 1 148 ? 3.821 15.262 15.201 1.00 96.19 148 ARG A O 1
ATOM 1192 N N . ARG A 1 149 ? 5.048 16.924 16.064 1.00 95.00 149 ARG A N 1
ATOM 1193 C CA . ARG A 1 149 ? 5.333 17.564 14.763 1.00 95.00 149 ARG A CA 1
ATOM 1194 C C . ARG A 1 149 ? 5.858 16.570 13.717 1.00 95.00 149 ARG A C 1
ATOM 1196 O O . ARG A 1 149 ? 5.423 16.608 12.574 1.00 95.00 149 ARG A O 1
ATOM 1203 N N . SER A 1 150 ? 6.770 15.678 14.104 1.00 93.81 150 SER A N 1
ATOM 1204 C CA . SER A 1 150 ? 7.319 14.644 13.216 1.00 93.81 150 SER A CA 1
ATOM 1205 C C . SER A 1 150 ? 6.254 13.687 12.679 1.00 93.81 150 SER A C 1
ATOM 1207 O O . SER A 1 150 ? 6.353 13.247 11.541 1.00 93.81 150 SER A O 1
ATOM 1209 N N . ASP A 1 151 ? 5.240 13.373 13.483 1.00 94.25 151 ASP A N 1
ATOM 1210 C CA . ASP A 1 151 ? 4.150 12.485 13.083 1.00 94.25 151 ASP A CA 1
ATOM 1211 C C . ASP A 1 151 ? 3.193 13.205 12.130 1.00 94.25 151 ASP A C 1
ATOM 1213 O O . ASP A 1 151 ? 2.808 12.653 11.106 1.00 94.25 151 ASP A O 1
ATOM 1217 N N . LEU A 1 152 ? 2.899 14.481 12.401 1.00 93.44 152 LEU A N 1
ATOM 1218 C CA . LEU A 1 152 ? 2.104 15.315 11.499 1.00 93.44 152 LEU A CA 1
ATOM 1219 C C . LEU A 1 152 ? 2.787 15.487 10.134 1.00 93.44 152 LEU A C 1
ATOM 1221 O O . LEU A 1 152 ? 2.124 15.413 9.107 1.00 93.44 152 LEU A O 1
ATOM 1225 N N . ILE A 1 153 ? 4.116 15.632 10.092 1.00 89.44 153 ILE A N 1
ATOM 1226 C CA . ILE A 1 153 ? 4.860 15.664 8.822 1.00 89.44 153 ILE A CA 1
ATOM 1227 C C . ILE A 1 153 ? 4.716 14.343 8.060 1.00 89.44 153 ILE A C 1
ATOM 1229 O O . ILE A 1 153 ? 4.552 14.368 6.845 1.00 89.44 153 ILE A O 1
ATOM 1233 N N . LYS A 1 154 ? 4.727 13.190 8.744 1.00 84.25 154 LYS A N 1
ATOM 1234 C CA . LYS A 1 154 ? 4.501 11.887 8.093 1.00 84.25 154 LYS A CA 1
ATOM 1235 C C . LYS A 1 154 ? 3.106 11.778 7.468 1.00 84.25 154 LYS A C 1
ATOM 1237 O O . LYS A 1 154 ? 2.962 11.049 6.492 1.00 84.25 154 LYS A O 1
ATOM 1242 N N . LEU A 1 155 ? 2.104 12.471 8.009 1.00 86.00 155 LEU A N 1
ATOM 1243 C CA . LEU A 1 155 ? 0.759 12.534 7.420 1.00 86.00 155 LEU A CA 1
ATOM 1244 C C . LEU A 1 155 ? 0.724 13.415 6.167 1.00 86.00 155 LEU A C 1
ATOM 1246 O O . LEU A 1 155 ? 0.019 13.094 5.220 1.00 86.00 155 LEU A O 1
ATOM 1250 N N . LEU A 1 156 ? 1.503 14.499 6.149 1.00 82.12 156 LEU A N 1
ATOM 1251 C CA . LEU A 1 156 ? 1.607 15.399 4.995 1.00 82.12 156 LEU A CA 1
ATOM 1252 C C . LEU A 1 156 ? 2.499 14.842 3.879 1.00 82.12 156 LEU A C 1
ATOM 1254 O O . LEU A 1 156 ? 2.374 15.254 2.729 1.00 82.12 156 LEU A O 1
ATOM 1258 N N . TYR A 1 157 ? 3.429 13.944 4.212 1.00 75.50 157 TYR A N 1
ATOM 1259 C CA . TYR A 1 157 ? 4.322 13.347 3.231 1.00 75.50 157 TYR A CA 1
ATOM 1260 C C . TYR A 1 157 ? 3.577 12.278 2.420 1.00 75.50 157 TYR A C 1
ATOM 1262 O O . TYR A 1 157 ? 3.118 11.295 3.020 1.00 75.50 157 TYR A O 1
ATOM 1270 N N . PRO A 1 158 ? 3.478 12.428 1.085 1.00 66.31 158 PRO A N 1
ATOM 1271 C CA . PRO A 1 158 ? 2.725 11.511 0.249 1.00 66.31 158 PRO A CA 1
ATOM 1272 C C . PRO A 1 158 ? 3.292 10.103 0.374 1.00 66.31 158 PRO A C 1
ATOM 1274 O O . PRO A 1 158 ? 4.502 9.862 0.344 1.00 66.31 158 PRO A O 1
ATOM 1277 N N . ILE A 1 159 ? 2.387 9.151 0.535 1.00 65.50 159 ILE A N 1
ATOM 1278 C CA . ILE A 1 159 ? 2.724 7.738 0.588 1.00 65.50 159 ILE A CA 1
ATOM 1279 C C . ILE A 1 159 ? 2.762 7.288 -0.855 1.00 65.50 159 ILE A C 1
ATOM 1281 O O . ILE A 1 159 ? 1.781 6.783 -1.395 1.00 65.50 159 ILE A O 1
ATOM 1285 N N . ASN A 1 160 ? 3.890 7.553 -1.504 1.00 63.22 160 ASN A N 1
ATOM 1286 C CA . ASN A 1 160 ? 4.116 7.111 -2.867 1.00 63.22 160 ASN A CA 1
ATOM 1287 C C . ASN A 1 160 ? 4.183 5.581 -2.857 1.00 63.22 160 ASN A C 1
ATOM 1289 O O . ASN A 1 160 ? 5.243 4.993 -2.631 1.00 63.22 160 ASN A O 1
ATOM 1293 N N . LYS A 1 161 ? 3.036 4.927 -3.069 1.00 65.56 161 LYS A N 1
ATOM 1294 C CA . LYS A 1 161 ? 2.986 3.490 -3.324 1.00 65.56 161 LYS A CA 1
ATOM 1295 C C . LYS A 1 161 ? 3.722 3.253 -4.637 1.00 65.56 161 LYS A C 1
ATOM 1297 O O . LYS A 1 161 ? 3.273 3.680 -5.703 1.00 65.56 161 LYS A O 1
ATOM 1302 N N . ARG A 1 162 ? 4.908 2.649 -4.538 1.00 75.94 162 ARG A N 1
ATOM 1303 C CA . ARG A 1 162 ? 5.760 2.371 -5.696 1.00 75.94 162 ARG A CA 1
ATOM 1304 C C . ARG A 1 162 ? 4.977 1.512 -6.696 1.00 75.94 162 ARG A C 1
ATOM 1306 O O . ARG A 1 162 ? 4.291 0.586 -6.262 1.00 75.94 162 ARG A O 1
ATOM 1313 N N . PRO A 1 163 ? 5.072 1.787 -8.007 1.00 86.31 163 PRO A N 1
ATOM 1314 C CA . PRO A 1 163 ? 4.498 0.893 -9.000 1.00 86.31 163 PRO A CA 1
ATOM 1315 C C . PRO A 1 163 ? 5.121 -0.495 -8.849 1.00 86.31 163 PRO A C 1
ATOM 1317 O O . PRO A 1 163 ? 6.324 -0.602 -8.601 1.00 86.31 163 PRO A O 1
ATOM 1320 N N . SER A 1 164 ? 4.328 -1.545 -9.026 1.00 87.50 164 SER A N 1
ATOM 1321 C CA . SER A 1 164 ? 4.861 -2.896 -9.191 1.00 87.50 164 SER A CA 1
ATOM 1322 C C . SER A 1 164 ? 4.960 -3.233 -10.671 1.00 87.50 164 SER A C 1
ATOM 132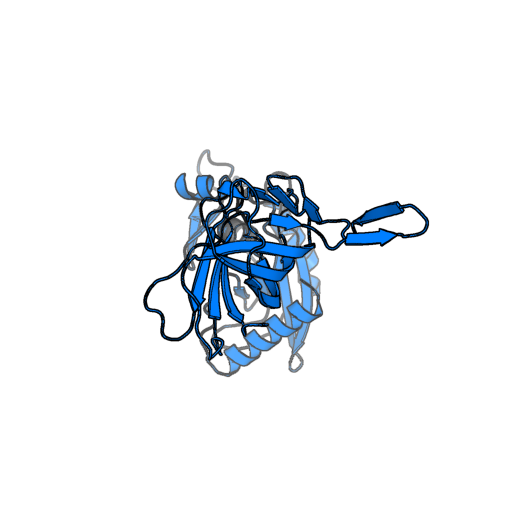4 O O . SER A 1 164 ? 4.108 -2.837 -11.471 1.00 87.50 164 SER A O 1
ATOM 1326 N N . LEU A 1 165 ? 6.020 -3.950 -11.027 1.00 92.12 165 LEU A N 1
ATOM 1327 C CA . LEU A 1 165 ? 6.271 -4.418 -12.378 1.00 92.12 165 LEU A CA 1
ATOM 1328 C C . LEU A 1 165 ? 6.473 -5.928 -12.347 1.00 92.12 165 LEU A C 1
ATOM 1330 O O . LEU A 1 165 ? 7.208 -6.436 -11.504 1.00 92.12 165 LEU A O 1
ATOM 1334 N N . GLU A 1 166 ? 5.845 -6.613 -13.291 1.00 94.00 166 GLU A N 1
ATOM 1335 C CA . GLU A 1 166 ? 6.009 -8.044 -13.519 1.00 94.00 166 GLU A CA 1
ATOM 1336 C C . GLU A 1 166 ? 6.613 -8.260 -14.908 1.00 94.00 166 GLU A C 1
ATOM 1338 O O . GLU A 1 166 ? 6.120 -7.700 -15.891 1.00 94.00 166 GLU A O 1
ATOM 1343 N N . ILE A 1 167 ? 7.688 -9.046 -14.999 1.00 94.88 167 ILE A N 1
ATOM 1344 C CA . ILE A 1 167 ? 8.247 -9.473 -16.286 1.00 94.88 167 ILE A CA 1
ATOM 1345 C C . ILE A 1 167 ? 7.419 -10.661 -16.764 1.00 94.88 167 ILE A C 1
ATOM 1347 O O . ILE A 1 167 ? 7.393 -11.699 -16.113 1.00 94.88 167 ILE A O 1
ATOM 1351 N N . LEU A 1 168 ? 6.740 -10.494 -17.896 1.00 94.38 168 LEU A N 1
ATOM 1352 C CA . LEU A 1 168 ? 5.907 -11.535 -18.493 1.00 94.38 168 LEU A CA 1
ATOM 1353 C C . LEU A 1 168 ? 6.700 -12.414 -19.460 1.00 94.38 168 LEU A C 1
ATOM 1355 O O . LEU A 1 168 ? 6.418 -13.600 -19.585 1.00 94.38 168 LEU A O 1
ATOM 1359 N N . ASP A 1 169 ? 7.631 -11.803 -20.191 1.00 93.44 169 ASP A N 1
ATOM 1360 C CA . ASP A 1 169 ? 8.458 -12.459 -21.201 1.00 93.44 169 ASP A CA 1
ATOM 1361 C C . ASP A 1 169 ? 9.659 -11.565 -21.541 1.00 93.44 169 ASP A C 1
ATOM 1363 O O . ASP A 1 169 ? 9.638 -10.356 -21.285 1.00 93.44 169 ASP A O 1
ATOM 1367 N N . GLY A 1 170 ? 10.689 -12.119 -22.164 1.00 92.56 170 GLY A N 1
ATOM 1368 C CA . GLY A 1 170 ? 11.777 -11.324 -22.707 1.00 92.56 170 GLY A CA 1
ATOM 1369 C C . GLY A 1 170 ? 12.810 -12.138 -23.466 1.00 92.56 170 GLY A C 1
ATOM 1370 O O . GLY A 1 170 ? 12.923 -13.350 -23.318 1.00 92.56 170 GLY A O 1
ATOM 1371 N N . LYS A 1 171 ? 13.571 -11.438 -24.301 1.00 93.00 171 LYS A N 1
ATOM 1372 C CA . LYS A 1 171 ? 14.647 -12.007 -25.107 1.00 93.00 171 LYS A CA 1
ATOM 1373 C C . LYS A 1 171 ? 15.753 -10.990 -25.331 1.00 93.00 171 LYS A C 1
ATOM 1375 O O . LYS A 1 171 ? 15.518 -9.777 -25.308 1.00 93.00 171 LYS A O 1
ATOM 1380 N N . ILE A 1 172 ? 16.943 -11.509 -25.601 1.00 93.38 172 ILE A N 1
ATOM 1381 C CA . ILE A 1 172 ? 18.064 -10.737 -26.123 1.00 93.38 172 ILE A CA 1
ATOM 1382 C C . ILE A 1 172 ? 18.419 -11.314 -27.483 1.00 93.38 172 ILE A C 1
ATOM 1384 O O . ILE A 1 172 ? 18.668 -12.510 -27.593 1.00 93.38 172 ILE A O 1
ATOM 1388 N N . GLU A 1 173 ? 18.438 -10.463 -28.499 1.00 91.38 173 GLU A N 1
ATOM 1389 C CA . GLU A 1 173 ? 18.830 -10.820 -29.859 1.00 91.38 173 GLU A CA 1
ATOM 1390 C C . GLU A 1 173 ? 20.195 -10.225 -30.179 1.00 91.38 173 GLU A C 1
ATOM 1392 O O . GLU A 1 173 ? 20.481 -9.083 -29.810 1.00 91.38 173 GLU A O 1
ATOM 1397 N N . LEU A 1 174 ? 21.031 -10.982 -30.881 1.00 88.31 174 LEU A N 1
ATOM 1398 C CA . LEU A 1 174 ? 22.341 -10.533 -31.334 1.00 88.31 174 LEU A CA 1
ATOM 1399 C C . LEU A 1 174 ? 22.410 -10.605 -32.854 1.00 88.31 174 LEU A C 1
ATOM 1401 O O . LEU A 1 174 ? 22.325 -11.677 -33.431 1.00 88.31 174 LEU A O 1
ATOM 1405 N N . GLN A 1 175 ? 22.674 -9.475 -33.500 1.00 88.00 175 GLN A N 1
ATOM 1406 C CA . GLN A 1 175 ? 22.828 -9.412 -34.951 1.00 88.00 175 GLN A CA 1
ATOM 1407 C C . GLN A 1 175 ? 24.125 -8.715 -35.350 1.00 88.00 175 GLN A C 1
ATOM 1409 O O . GLN A 1 175 ? 24.657 -7.873 -34.621 1.00 88.00 175 GLN A O 1
ATOM 1414 N N . LYS A 1 176 ? 24.635 -9.029 -36.546 1.00 85.75 176 LYS A N 1
ATOM 1415 C CA . LYS A 1 176 ? 25.695 -8.220 -37.156 1.00 85.75 176 LYS A CA 1
ATOM 1416 C C . LYS A 1 176 ? 25.133 -6.839 -37.467 1.00 85.75 176 LYS A C 1
ATOM 1418 O O . LYS A 1 176 ? 24.114 -6.715 -38.142 1.00 85.75 176 LYS A O 1
ATOM 1423 N N . SER A 1 177 ? 25.808 -5.811 -36.972 1.00 78.50 177 SER A N 1
ATOM 1424 C CA . SER A 1 177 ? 25.433 -4.429 -37.238 1.00 78.50 177 SER A CA 1
ATOM 1425 C C . SER A 1 177 ? 25.708 -4.112 -38.707 1.00 78.50 177 SER A C 1
ATOM 1427 O O . SER A 1 177 ? 26.8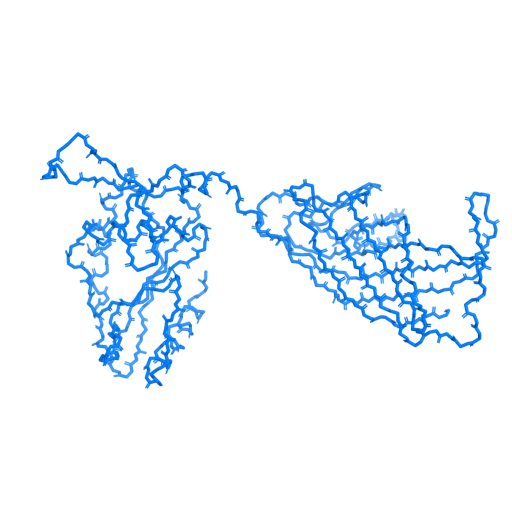22 -4.312 -39.200 1.00 78.50 177 SER A O 1
ATOM 1429 N N . ILE A 1 178 ? 24.695 -3.621 -39.417 1.00 71.44 178 ILE A N 1
ATOM 1430 C CA . ILE A 1 178 ? 24.886 -3.032 -40.742 1.00 71.44 178 ILE A CA 1
ATOM 1431 C C . ILE A 1 178 ? 25.496 -1.657 -40.492 1.00 71.44 178 ILE A C 1
ATOM 1433 O O . ILE A 1 178 ? 24.899 -0.848 -39.786 1.00 71.44 178 ILE A O 1
ATOM 1437 N N . SER A 1 179 ? 26.699 -1.411 -41.017 1.00 56.91 179 SER A N 1
ATOM 1438 C CA . SER A 1 179 ? 27.444 -0.169 -40.796 1.00 56.91 179 SER A CA 1
ATOM 1439 C C . SER A 1 179 ? 26.624 1.054 -41.218 1.00 56.91 179 SER A C 1
ATOM 1441 O O . SER A 1 179 ? 26.630 1.449 -42.380 1.00 56.91 179 SER A O 1
ATOM 1443 N N . ASN A 1 180 ? 25.924 1.658 -40.262 1.00 56.44 180 ASN A N 1
ATOM 1444 C CA . ASN A 1 180 ? 25.195 2.902 -40.440 1.00 56.44 180 ASN A CA 1
ATOM 1445 C C . ASN A 1 180 ? 26.057 4.075 -39.965 1.00 56.44 180 ASN A C 1
ATOM 1447 O O . ASN A 1 180 ? 26.820 3.971 -39.001 1.00 56.44 180 ASN A O 1
ATOM 1451 N N . ILE A 1 181 ? 25.924 5.212 -40.649 1.00 51.50 181 ILE A N 1
ATOM 1452 C CA . ILE A 1 181 ? 26.613 6.460 -40.308 1.00 51.50 181 ILE A CA 1
ATOM 1453 C C . ILE A 1 181 ? 26.209 6.862 -38.880 1.00 51.50 181 ILE A C 1
ATOM 1455 O O . ILE A 1 181 ? 25.059 7.219 -38.639 1.00 51.50 181 ILE A O 1
ATOM 1459 N N . GLY A 1 182 ? 27.155 6.796 -37.937 1.00 56.53 182 GLY A N 1
ATOM 1460 C CA . GLY A 1 182 ? 26.978 7.255 -36.552 1.00 56.53 182 GLY A CA 1
ATOM 1461 C C . GLY A 1 182 ? 26.965 6.175 -35.462 1.00 56.53 182 GLY A C 1
ATOM 1462 O O . GLY A 1 182 ? 26.894 6.536 -34.290 1.00 56.53 182 GLY A O 1
ATOM 1463 N N . GLN A 1 183 ? 27.071 4.881 -35.794 1.00 61.81 183 GLN A N 1
ATOM 1464 C CA . GLN A 1 183 ? 27.152 3.798 -34.798 1.00 61.81 183 GLN A CA 1
ATOM 1465 C C . GLN A 1 183 ? 28.465 3.009 -34.931 1.00 61.81 183 GLN A C 1
ATOM 1467 O O . GLN A 1 183 ? 28.752 2.424 -35.972 1.00 61.81 183 GLN A O 1
ATOM 1472 N N . ASN A 1 184 ? 29.263 2.982 -33.858 1.00 63.16 184 ASN A N 1
ATOM 1473 C CA . ASN A 1 184 ? 30.507 2.213 -33.783 1.00 63.16 184 ASN A CA 1
ATOM 1474 C C . ASN A 1 184 ? 30.229 0.836 -33.166 1.00 63.16 184 ASN A C 1
ATOM 1476 O O . ASN A 1 184 ? 29.998 0.731 -31.964 1.00 63.16 184 ASN A O 1
ATOM 1480 N N . GLY A 1 185 ? 30.272 -0.220 -33.975 1.00 69.62 185 GLY A N 1
ATOM 1481 C CA . GLY A 1 185 ? 30.168 -1.603 -33.508 1.00 69.62 185 GLY A CA 1
ATOM 1482 C C . GLY A 1 185 ? 29.839 -2.554 -34.650 1.00 69.62 185 GLY A C 1
ATOM 1483 O O . GLY A 1 185 ? 29.047 -2.220 -35.526 1.00 69.62 185 GLY A O 1
ATOM 1484 N N . SER A 1 186 ? 30.454 -3.735 -34.649 1.00 84.12 186 SER A N 1
ATOM 1485 C CA . SER A 1 186 ? 30.196 -4.786 -35.644 1.00 84.12 186 SER A CA 1
ATOM 1486 C C . SER A 1 186 ? 28.999 -5.664 -35.265 1.00 84.12 186 SER A C 1
ATOM 1488 O O . SER A 1 186 ? 28.481 -6.391 -36.110 1.00 84.12 186 SER A O 1
ATOM 1490 N N . TYR A 1 187 ? 28.535 -5.565 -34.018 1.00 87.25 187 TYR A N 1
ATOM 1491 C CA . TYR A 1 187 ? 27.438 -6.342 -33.456 1.00 87.25 187 TYR A CA 1
ATOM 1492 C C . TYR A 1 187 ? 26.465 -5.439 -32.696 1.00 87.25 187 TYR A C 1
ATOM 1494 O O . TYR A 1 187 ? 26.888 -4.518 -31.994 1.00 87.25 187 TYR A O 1
ATOM 1502 N N . GLN A 1 188 ? 25.174 -5.725 -32.834 1.00 90.50 188 GLN A N 1
ATOM 1503 C CA . GLN A 1 188 ? 24.081 -5.065 -32.131 1.00 90.50 188 GLN A CA 1
ATOM 1504 C C . GLN A 1 188 ? 23.337 -6.091 -31.281 1.00 90.50 188 GLN A C 1
ATOM 1506 O O . GLN A 1 188 ? 22.880 -7.116 -31.783 1.00 90.50 188 GLN A O 1
ATOM 1511 N N . TRP A 1 189 ? 23.200 -5.769 -30.004 1.00 92.00 189 TRP A N 1
ATOM 1512 C CA . TRP A 1 189 ? 22.420 -6.504 -29.024 1.00 92.00 189 TRP A CA 1
ATOM 1513 C C . TRP A 1 189 ? 21.109 -5.768 -28.798 1.00 92.00 189 TRP A C 1
ATOM 1515 O O . TRP A 1 189 ? 21.134 -4.590 -28.439 1.00 92.00 189 TRP A O 1
ATOM 1525 N N . ASN A 1 190 ? 19.987 -6.458 -28.962 1.00 94.31 190 ASN A N 1
ATOM 1526 C CA . ASN A 1 190 ? 18.652 -5.913 -28.764 1.00 94.31 190 ASN A CA 1
ATOM 1527 C C . ASN A 1 190 ? 17.975 -6.629 -27.604 1.00 94.31 190 ASN A C 1
ATOM 1529 O O . ASN A 1 190 ? 17.685 -7.819 -27.682 1.00 94.31 190 ASN A O 1
ATOM 1533 N N . LEU A 1 191 ? 17.700 -5.895 -26.533 1.00 96.19 191 LEU A N 1
ATOM 1534 C CA . LEU A 1 191 ? 16.842 -6.363 -25.456 1.00 96.19 191 LEU A CA 1
ATOM 1535 C C . LEU A 1 191 ? 15.392 -6.040 -25.801 1.00 96.19 191 LEU A C 1
ATOM 1537 O O . LEU A 1 191 ? 15.078 -4.902 -26.153 1.00 96.19 191 LEU A O 1
ATOM 1541 N N . SER A 1 192 ? 14.503 -7.010 -25.615 1.00 95.81 192 SER A N 1
ATOM 1542 C CA . SER A 1 192 ? 13.059 -6.796 -25.610 1.00 95.81 192 SER A CA 1
ATOM 1543 C C . SER A 1 192 ? 12.453 -7.537 -24.426 1.00 95.81 192 SER A C 1
ATOM 1545 O O . SER A 1 192 ? 12.566 -8.755 -24.340 1.00 95.81 192 SER A O 1
ATOM 1547 N N . MET A 1 193 ? 11.822 -6.811 -23.503 1.00 96.06 193 MET A N 1
ATOM 1548 C CA . MET A 1 193 ? 11.120 -7.385 -22.353 1.00 96.06 193 MET A CA 1
ATOM 1549 C C . MET A 1 193 ? 9.668 -6.945 -22.362 1.00 96.06 193 MET A C 1
ATOM 1551 O O . MET A 1 193 ? 9.373 -5.751 -22.406 1.00 96.06 193 MET A O 1
ATOM 1555 N N . LYS A 1 194 ? 8.759 -7.906 -22.262 1.00 95.62 194 LYS A N 1
ATOM 1556 C CA . LYS A 1 194 ? 7.340 -7.660 -22.056 1.00 95.62 194 LYS A CA 1
ATOM 1557 C C . LYS A 1 194 ? 7.076 -7.552 -20.563 1.00 95.62 194 LYS A C 1
ATOM 1559 O O . LYS A 1 194 ? 7.333 -8.490 -19.813 1.00 95.62 194 LYS A O 1
ATOM 1564 N N . VAL A 1 195 ? 6.531 -6.422 -20.136 1.00 96.06 195 VAL A N 1
ATOM 1565 C CA . VAL A 1 195 ? 6.269 -6.141 -18.724 1.00 96.06 195 VAL A CA 1
ATOM 1566 C C . VAL A 1 195 ? 4.820 -5.727 -18.499 1.00 96.06 195 VAL A C 1
ATOM 1568 O O . VAL A 1 195 ? 4.192 -5.104 -19.361 1.00 96.06 195 VAL A O 1
ATOM 1571 N N . TYR A 1 196 ? 4.289 -6.062 -17.328 1.00 95.12 196 TYR A N 1
ATOM 1572 C CA . TYR A 1 196 ? 3.002 -5.579 -16.844 1.00 95.12 196 TYR A CA 1
ATOM 1573 C C . TYR A 1 196 ? 3.223 -4.577 -15.712 1.00 95.12 196 TYR A C 1
ATOM 1575 O O . TYR A 1 196 ? 3.854 -4.895 -14.706 1.00 95.12 196 TYR A O 1
ATOM 1583 N N . PHE A 1 197 ? 2.712 -3.359 -15.878 1.00 94.25 197 PHE A N 1
ATOM 1584 C CA . PHE A 1 197 ? 2.766 -2.306 -14.868 1.00 94.25 197 PHE A CA 1
ATOM 1585 C C . PHE A 1 197 ? 1.489 -2.318 -14.032 1.00 94.25 197 PHE A C 1
ATOM 1587 O O . PHE A 1 197 ? 0.395 -2.447 -14.582 1.00 94.25 197 PHE A O 1
ATOM 1594 N N . VAL A 1 198 ? 1.619 -2.093 -12.725 1.00 90.88 198 VAL A N 1
ATOM 1595 C CA . VAL A 1 198 ? 0.504 -1.790 -11.819 1.00 90.88 198 VAL A CA 1
ATOM 1596 C C . VAL A 1 198 ? 0.885 -0.588 -10.964 1.00 90.88 198 VAL A C 1
ATOM 1598 O O . VAL A 1 198 ? 1.862 -0.628 -10.214 1.00 90.88 198 VAL A O 1
ATOM 1601 N N . THR A 1 199 ? 0.123 0.494 -11.078 1.00 87.00 199 THR A N 1
ATOM 1602 C CA . THR A 1 199 ? 0.218 1.659 -10.200 1.00 87.00 199 THR A CA 1
ATOM 1603 C C . THR A 1 199 ? -0.845 1.564 -9.110 1.00 87.00 199 THR A C 1
ATOM 1605 O O . THR A 1 199 ? -1.924 1.001 -9.294 1.00 87.00 199 THR A O 1
ATOM 1608 N N . TYR A 1 200 ? -0.524 2.125 -7.949 1.00 77.38 200 TYR A N 1
ATOM 1609 C CA . TYR A 1 200 ? -1.433 2.221 -6.803 1.00 77.38 200 TYR A CA 1
ATOM 1610 C C . TYR A 1 200 ? -1.770 3.684 -6.482 1.00 77.38 200 TYR A C 1
ATOM 1612 O O . TYR A 1 200 ? -2.238 3.992 -5.387 1.00 77.38 200 TYR A O 1
ATOM 1620 N N . SER A 1 201 ? -1.468 4.584 -7.421 1.00 70.31 201 SER A N 1
ATOM 1621 C CA . SER A 1 201 ? -1.750 6.014 -7.350 1.00 70.31 201 SER A CA 1
ATOM 1622 C C . SER A 1 201 ? -2.847 6.360 -8.350 1.00 70.31 201 SER A C 1
ATOM 1624 O O . SER A 1 201 ? -2.930 5.748 -9.412 1.00 70.31 201 SER A O 1
ATOM 1626 N N . ASN A 1 202 ? -3.656 7.366 -8.017 1.00 71.31 202 ASN A N 1
ATOM 1627 C CA . ASN A 1 202 ? -4.603 7.972 -8.956 1.00 71.31 202 ASN A CA 1
ATOM 1628 C C . ASN A 1 202 ? -3.911 8.962 -9.914 1.00 71.31 202 ASN A C 1
ATOM 1630 O O . ASN A 1 202 ? -4.547 9.471 -10.834 1.00 71.31 202 ASN A O 1
ATOM 1634 N N . GLU A 1 203 ? -2.629 9.255 -9.685 1.00 81.94 203 GLU A N 1
ATOM 1635 C CA . GLU A 1 203 ? -1.798 10.085 -10.554 1.00 81.94 203 GLU A CA 1
ATOM 1636 C C . GLU A 1 203 ? -1.0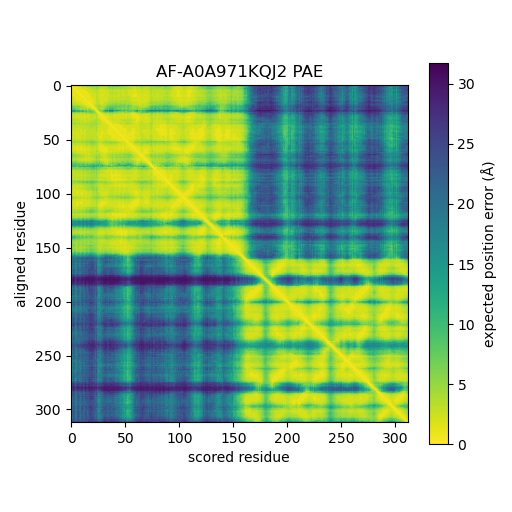71 9.231 -11.599 1.00 81.94 203 GLU A C 1
ATOM 1638 O O . GLU A 1 203 ? -0.647 8.103 -11.328 1.00 81.94 203 GLU A O 1
ATOM 1643 N N . THR A 1 204 ? -0.881 9.795 -12.793 1.00 88.69 204 THR A N 1
ATOM 1644 C CA . THR A 1 204 ? -0.116 9.161 -13.867 1.00 88.69 204 THR A CA 1
ATOM 1645 C C . THR A 1 204 ? 1.347 9.000 -13.461 1.00 88.69 204 THR A C 1
ATOM 1647 O O . THR A 1 204 ? 2.074 9.972 -13.256 1.00 88.69 204 THR A O 1
ATOM 1650 N N . VAL A 1 205 ? 1.821 7.758 -13.420 1.00 91.25 205 VAL A N 1
ATOM 1651 C CA . VAL A 1 205 ? 3.230 7.459 -13.182 1.00 91.25 205 VAL A CA 1
ATOM 1652 C C . VAL A 1 205 ? 4.001 7.649 -14.480 1.00 91.25 205 VAL A C 1
ATOM 1654 O O . VAL A 1 205 ? 3.766 6.949 -15.463 1.00 91.25 205 VAL A O 1
ATOM 1657 N N . VAL A 1 206 ? 4.961 8.569 -14.458 1.00 93.88 206 VAL A N 1
ATOM 1658 C CA . VAL A 1 206 ? 5.862 8.821 -15.590 1.00 93.88 206 VAL A CA 1
ATOM 1659 C C . VAL A 1 206 ? 7.246 8.243 -15.314 1.00 93.88 206 VAL A C 1
ATOM 1661 O O . VAL A 1 206 ? 7.813 8.504 -14.245 1.00 93.88 206 VAL A O 1
ATOM 1664 N N . PHE A 1 207 ? 7.794 7.501 -16.281 1.00 95.12 207 PHE A N 1
ATOM 1665 C CA . PHE A 1 207 ? 9.181 7.023 -16.293 1.00 95.12 207 PHE A CA 1
ATOM 1666 C C . PHE A 1 207 ? 9.982 7.73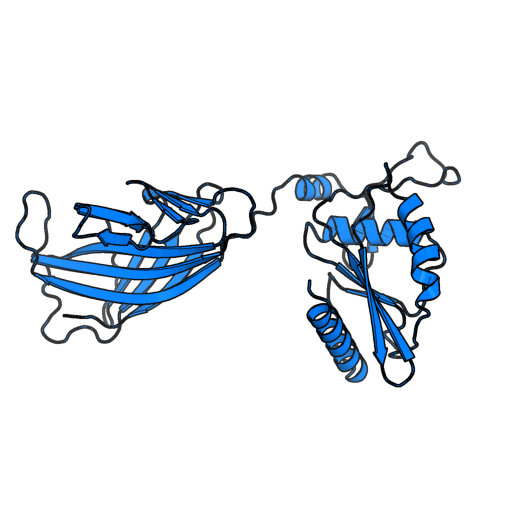1 -17.396 1.00 95.12 207 PHE A C 1
ATOM 1668 O O . PHE A 1 207 ? 9.903 7.332 -18.562 1.00 95.12 207 PHE A O 1
ATOM 1675 N N . PRO A 1 208 ? 10.783 8.754 -17.053 1.00 96.25 208 PRO A N 1
ATOM 1676 C CA . PRO A 1 208 ? 11.679 9.396 -18.006 1.00 96.25 208 PRO A CA 1
ATOM 1677 C C . PRO A 1 208 ? 12.842 8.464 -18.369 1.00 96.25 208 PRO A C 1
ATOM 1679 O O . PRO A 1 208 ? 13.580 8.001 -17.490 1.00 96.25 208 PRO A O 1
ATOM 1682 N N . PHE A 1 209 ? 13.059 8.215 -19.660 1.00 96.50 209 PHE A N 1
ATOM 1683 C CA . PHE A 1 209 ? 14.033 7.218 -20.122 1.00 96.50 209 PHE A CA 1
ATOM 1684 C C . PHE A 1 209 ? 15.470 7.563 -19.713 1.00 96.50 209 PHE A C 1
ATOM 1686 O O . PHE A 1 209 ? 16.235 6.679 -19.332 1.00 96.50 209 PHE A O 1
ATOM 1693 N N . HIS A 1 210 ? 15.822 8.852 -19.670 1.00 94.62 210 HIS A N 1
ATOM 1694 C CA . HIS A 1 210 ? 17.150 9.317 -19.250 1.00 94.62 210 HIS A CA 1
ATOM 1695 C C . HIS A 1 210 ? 17.475 9.036 -17.769 1.00 94.62 210 HIS A C 1
ATOM 1697 O O . HIS A 1 210 ? 18.646 9.045 -17.385 1.00 94.62 210 HIS A O 1
ATOM 1703 N N . ARG A 1 211 ? 16.462 8.778 -16.925 1.00 95.00 211 ARG A N 1
ATOM 1704 C CA . ARG A 1 211 ? 16.646 8.376 -15.518 1.00 95.00 211 ARG A CA 1
ATOM 1705 C C . ARG A 1 211 ? 16.718 6.858 -15.340 1.00 95.00 211 ARG A C 1
ATOM 1707 O O . ARG A 1 211 ? 17.067 6.398 -14.251 1.00 95.00 211 ARG A O 1
ATOM 1714 N N . CYS A 1 212 ? 16.398 6.093 -16.381 1.00 95.94 212 CYS A N 1
ATOM 1715 C CA . CYS A 1 212 ? 16.396 4.638 -16.364 1.00 95.94 212 CYS A CA 1
ATOM 1716 C C . CYS A 1 212 ? 17.758 4.083 -16.797 1.00 95.94 212 CYS A C 1
ATOM 1718 O O . CYS A 1 212 ? 18.515 4.711 -17.541 1.00 95.94 212 CYS A O 1
ATOM 1720 N N . LYS A 1 213 ? 18.099 2.895 -16.300 1.00 97.00 213 LYS A N 1
ATOM 1721 C CA . LYS A 1 213 ? 19.335 2.190 -16.651 1.00 97.00 213 LYS A CA 1
ATOM 1722 C C . LYS A 1 213 ? 19.040 0.711 -16.810 1.00 97.00 213 LYS A C 1
ATOM 1724 O O . LYS A 1 213 ? 18.331 0.142 -15.990 1.00 97.00 213 LYS A O 1
ATOM 1729 N N . ILE A 1 214 ? 19.627 0.098 -17.828 1.00 97.19 214 ILE A N 1
ATOM 1730 C CA . ILE A 1 214 ? 19.592 -1.347 -18.010 1.00 97.19 214 ILE A CA 1
ATOM 1731 C C . ILE A 1 214 ? 21.030 -1.819 -18.159 1.00 97.19 214 ILE A C 1
ATOM 1733 O O . ILE A 1 214 ? 21.783 -1.311 -18.995 1.00 97.19 214 ILE A O 1
ATOM 1737 N N . LEU A 1 215 ? 21.406 -2.745 -17.291 1.00 96.81 215 LEU A N 1
ATOM 1738 C CA . LEU A 1 215 ? 22.709 -3.382 -17.250 1.00 96.81 215 LEU A CA 1
ATOM 1739 C C . LEU A 1 215 ? 22.526 -4.852 -17.598 1.00 96.81 215 LEU A C 1
ATOM 1741 O O . LEU A 1 215 ? 21.501 -5.441 -17.257 1.00 96.81 215 LEU A O 1
ATOM 1745 N N . PHE A 1 216 ? 23.514 -5.441 -18.254 1.00 94.38 216 PHE A N 1
ATOM 1746 C CA . PHE A 1 216 ? 23.530 -6.872 -18.490 1.00 94.38 216 PHE A CA 1
ATOM 1747 C C . PHE A 1 216 ? 24.917 -7.459 -18.286 1.00 94.38 216 PHE A C 1
ATOM 1749 O O . PHE A 1 216 ? 25.930 -6.779 -18.473 1.00 94.38 216 PHE A O 1
ATOM 1756 N N . ARG A 1 217 ? 24.950 -8.733 -17.914 1.00 92.62 217 ARG A N 1
ATOM 1757 C CA . ARG A 1 217 ? 26.161 -9.534 -17.800 1.00 92.62 217 ARG A CA 1
ATOM 1758 C C . ARG A 1 217 ? 25.929 -10.852 -18.518 1.00 92.62 217 ARG A C 1
ATOM 1760 O O . ARG A 1 217 ? 25.049 -11.622 -18.152 1.00 92.62 217 ARG A O 1
ATOM 1767 N N . ALA A 1 218 ? 26.728 -11.093 -19.545 1.00 88.06 218 ALA A N 1
ATOM 1768 C CA . ALA A 1 218 ? 26.743 -12.376 -20.222 1.00 88.06 218 ALA A CA 1
ATOM 1769 C C . ALA A 1 218 ? 27.527 -13.402 -19.388 1.00 88.06 218 ALA A C 1
ATOM 1771 O O . ALA A 1 218 ? 28.526 -13.051 -18.752 1.00 88.06 218 ALA A O 1
ATOM 1772 N N . GLN A 1 219 ? 27.089 -14.660 -19.387 1.00 86.06 219 GLN A N 1
ATOM 1773 C CA . GLN A 1 219 ? 27.735 -15.743 -18.646 1.00 86.06 219 GLN A CA 1
ATOM 1774 C C . GLN A 1 219 ? 29.252 -15.795 -18.906 1.00 86.06 219 GLN A C 1
ATOM 1776 O O . GLN A 1 219 ? 29.718 -15.738 -20.044 1.00 86.06 219 GLN A O 1
ATOM 1781 N N . GLY A 1 220 ? 30.040 -15.895 -17.834 1.00 80.69 220 GLY A N 1
ATOM 1782 C CA . GLY A 1 220 ? 31.504 -15.960 -17.914 1.00 80.69 220 GLY A CA 1
ATOM 1783 C C . GLY A 1 220 ? 32.207 -14.623 -18.182 1.00 80.69 220 GLY A C 1
ATOM 1784 O O . GLY A 1 220 ? 33.436 -14.593 -18.194 1.00 80.69 220 GLY A O 1
ATOM 1785 N N . GLN A 1 221 ? 31.472 -13.517 -18.353 1.00 82.25 221 GLN A N 1
ATOM 1786 C CA . GLN A 1 221 ? 32.047 -12.172 -18.440 1.00 82.25 221 GLN A CA 1
ATOM 1787 C C . GLN A 1 221 ? 32.013 -11.482 -17.064 1.00 82.25 221 GLN A C 1
ATOM 1789 O O . GLN A 1 221 ? 30.959 -11.453 -16.425 1.00 82.25 221 GLN A O 1
ATOM 1794 N N . PRO A 1 222 ? 33.130 -10.899 -16.590 1.00 76.88 222 PRO A N 1
ATOM 1795 C CA . PRO A 1 222 ? 33.174 -10.257 -15.274 1.00 76.88 222 PRO A CA 1
ATOM 1796 C C . PRO A 1 222 ? 32.445 -8.903 -15.247 1.00 76.88 222 PRO A C 1
ATOM 1798 O O . PRO A 1 222 ? 31.844 -8.534 -14.236 1.00 76.88 222 PRO A O 1
ATOM 1801 N N . ASP A 1 223 ? 32.464 -8.175 -16.364 1.00 85.81 223 ASP A N 1
ATOM 1802 C CA . ASP A 1 223 ? 31.963 -6.804 -16.436 1.00 85.81 223 ASP A CA 1
ATOM 1803 C C . ASP A 1 223 ? 30.479 -6.739 -16.804 1.00 85.81 223 ASP A C 1
ATOM 1805 O O . ASP A 1 223 ? 30.037 -7.345 -17.781 1.00 85.81 223 ASP A O 1
ATOM 1809 N N . GLU A 1 224 ? 29.733 -5.889 -16.098 1.00 91.69 224 GLU A N 1
ATOM 1810 C CA . GLU A 1 224 ? 28.409 -5.459 -16.550 1.00 91.69 224 GLU A CA 1
ATOM 1811 C C . GLU A 1 224 ? 28.558 -4.455 -17.704 1.00 91.69 224 GLU A C 1
ATOM 1813 O O . GLU A 1 224 ? 29.351 -3.508 -17.648 1.00 91.69 224 GLU A O 1
ATOM 1818 N N . LYS A 1 225 ? 27.775 -4.645 -18.764 1.00 93.06 225 LYS A N 1
ATOM 1819 C CA . LYS A 1 225 ? 27.648 -3.700 -19.876 1.00 93.06 225 LYS A CA 1
ATOM 1820 C C . LYS A 1 225 ? 26.313 -2.971 -19.774 1.00 93.06 225 LYS A C 1
ATOM 1822 O O . LYS A 1 225 ? 25.343 -3.483 -19.222 1.00 93.06 225 LYS A O 1
ATOM 1827 N N . LYS A 1 226 ? 26.268 -1.739 -20.280 1.00 95.44 226 LYS A N 1
ATOM 1828 C CA . LYS A 1 226 ? 25.090 -0.870 -20.198 1.00 95.44 226 LYS A CA 1
ATOM 1829 C C . LYS A 1 226 ? 24.409 -0.781 -21.558 1.00 95.44 226 LYS A C 1
ATOM 1831 O O . LYS A 1 226 ? 25.033 -0.335 -22.518 1.00 95.44 226 LYS A O 1
ATOM 1836 N N . PHE A 1 227 ? 23.123 -1.112 -21.606 1.00 95.06 227 PHE A N 1
ATOM 1837 C CA . PHE A 1 227 ? 22.292 -0.811 -22.765 1.00 95.06 227 PHE A CA 1
ATOM 1838 C C . PHE A 1 227 ? 22.018 0.702 -22.878 1.00 95.06 227 PHE A C 1
ATOM 1840 O O . PHE A 1 227 ? 21.856 1.423 -21.887 1.00 95.06 227 PHE A O 1
ATOM 1847 N N . SER A 1 228 ? 21.952 1.176 -24.115 1.00 93.75 228 SER A N 1
ATOM 1848 C CA . SER A 1 228 ? 21.541 2.520 -24.531 1.00 93.75 228 SER A CA 1
ATOM 1849 C C . SER A 1 228 ? 20.165 2.499 -25.204 1.00 93.75 228 SER A C 1
ATOM 1851 O O . SER A 1 228 ? 19.558 1.439 -25.332 1.00 93.75 228 SER A O 1
ATOM 1853 N N . ASN A 1 229 ? 19.654 3.670 -25.604 1.00 93.00 229 ASN A N 1
ATOM 1854 C CA . ASN A 1 229 ? 18.382 3.808 -26.327 1.00 93.00 229 ASN A CA 1
ATOM 1855 C C . ASN A 1 229 ? 17.203 3.104 -25.639 1.00 93.00 229 ASN A C 1
ATOM 1857 O O . ASN A 1 229 ? 16.368 2.479 -26.289 1.00 93.00 229 ASN A O 1
ATOM 1861 N N . ILE A 1 230 ? 17.144 3.205 -24.309 1.00 96.19 230 ILE A N 1
ATOM 1862 C CA . ILE A 1 230 ? 16.065 2.614 -23.521 1.00 96.19 230 ILE A CA 1
ATOM 1863 C C . ILE A 1 230 ? 14.752 3.268 -23.942 1.00 96.19 230 ILE A C 1
ATOM 1865 O O . ILE A 1 230 ? 14.611 4.489 -23.864 1.00 96.19 230 ILE A O 1
ATOM 1869 N N . ARG A 1 231 ? 13.788 2.449 -24.350 1.00 96.62 231 ARG A N 1
ATOM 1870 C CA . ARG A 1 231 ? 12.415 2.863 -24.623 1.00 96.62 231 ARG A CA 1
ATOM 1871 C C . ARG A 1 231 ? 11.456 1.965 -23.874 1.00 96.62 231 ARG A C 1
ATOM 1873 O O . ARG A 1 231 ? 11.708 0.775 -23.698 1.00 96.62 231 ARG A O 1
ATOM 1880 N N . ILE A 1 232 ? 10.350 2.555 -23.447 1.00 96.25 232 ILE A N 1
ATOM 1881 C CA . ILE A 1 232 ? 9.212 1.823 -22.914 1.00 96.25 232 ILE A CA 1
ATOM 1882 C C . ILE A 1 232 ? 7.991 2.258 -23.709 1.00 96.25 232 ILE A C 1
ATOM 1884 O O . ILE A 1 232 ? 7.656 3.440 -23.717 1.00 96.25 232 ILE A O 1
ATOM 1888 N N . ALA A 1 233 ? 7.347 1.316 -24.387 1.00 94.75 233 ALA A N 1
ATOM 1889 C CA . ALA A 1 233 ? 6.214 1.604 -25.257 1.00 94.75 233 ALA A CA 1
ATOM 1890 C C . ALA A 1 233 ? 5.066 0.618 -25.013 1.00 94.75 233 ALA A C 1
ATOM 1892 O O . ALA A 1 233 ? 5.313 -0.541 -24.672 1.00 94.75 233 ALA A O 1
ATOM 1893 N N . PRO A 1 234 ? 3.801 1.037 -25.167 1.00 94.25 234 PRO A N 1
ATOM 1894 C CA . PRO A 1 234 ? 2.685 0.104 -25.145 1.00 94.25 234 PRO A CA 1
ATOM 1895 C C . PRO A 1 234 ? 2.766 -0.872 -26.332 1.00 94.25 234 PRO A C 1
ATOM 1897 O O . PRO A 1 234 ? 3.338 -0.536 -27.368 1.00 94.25 234 PRO A O 1
ATOM 1900 N N . PRO A 1 235 ? 2.147 -2.060 -26.234 1.00 90.75 235 PRO A N 1
ATOM 1901 C CA . PRO A 1 235 ? 1.962 -2.930 -27.383 1.00 90.75 235 PRO A CA 1
ATOM 1902 C C . PRO A 1 235 ? 1.186 -2.200 -28.475 1.00 90.75 235 PRO A C 1
ATOM 1904 O O . PRO A 1 235 ? 0.156 -1.570 -28.208 1.00 90.75 235 PRO A O 1
ATOM 1907 N N . THR A 1 236 ? 1.655 -2.322 -29.706 1.00 88.88 236 THR A N 1
ATOM 1908 C CA . THR A 1 236 ? 0.998 -1.773 -30.883 1.00 88.88 236 THR A CA 1
ATOM 1909 C C . THR A 1 236 ? 0.634 -2.890 -31.850 1.00 88.88 236 THR A C 1
ATOM 1911 O O . THR A 1 236 ? 1.262 -3.946 -31.903 1.00 88.88 236 THR A O 1
ATOM 1914 N N . SER A 1 237 ? -0.433 -2.671 -32.611 1.00 84.19 237 SER A N 1
ATOM 1915 C CA . SER A 1 237 ? -0.772 -3.494 -33.770 1.00 84.19 237 SER A CA 1
ATOM 1916 C C . SER A 1 237 ? -0.839 -2.623 -35.003 1.00 84.19 237 SER A C 1
ATOM 1918 O O . SER A 1 237 ? -1.449 -1.552 -34.975 1.00 84.19 237 SER A O 1
ATOM 1920 N N . TYR A 1 238 ? -0.262 -3.109 -36.092 1.00 81.88 238 TYR A N 1
ATOM 1921 C CA . TYR A 1 238 ? -0.357 -2.448 -37.379 1.00 81.88 238 TYR A CA 1
ATOM 1922 C C . TYR A 1 238 ? -1.619 -2.896 -38.120 1.00 81.88 238 TYR A C 1
ATOM 1924 O O . TYR A 1 238 ? -1.823 -4.088 -38.354 1.00 81.88 238 TYR A O 1
ATOM 1932 N N . SER A 1 239 ? -2.465 -1.942 -38.504 1.00 79.06 239 SER A N 1
ATOM 1933 C CA . SER A 1 239 ? -3.580 -2.192 -39.415 1.00 79.06 239 SER A CA 1
ATOM 1934 C C . SER A 1 239 ? -3.110 -1.953 -40.845 1.00 79.06 239 SER A C 1
ATOM 1936 O O . SER A 1 239 ? -2.960 -0.807 -41.268 1.00 79.06 239 SER A O 1
ATOM 1938 N N . SER A 1 240 ? -2.914 -3.029 -41.611 1.00 77.31 240 SER A N 1
ATOM 1939 C CA . SER A 1 240 ? -2.551 -2.943 -43.034 1.00 77.31 240 SER A CA 1
ATOM 1940 C C . SER A 1 240 ? -3.616 -2.242 -43.881 1.00 77.31 240 SER A C 1
ATOM 1942 O O . SER A 1 240 ? -3.293 -1.634 -44.893 1.00 77.31 240 SER A O 1
ATOM 1944 N N . ARG A 1 241 ? -4.884 -2.280 -43.451 1.00 79.00 241 ARG A N 1
ATOM 1945 C CA . ARG A 1 241 ? -6.006 -1.619 -44.133 1.00 79.00 241 ARG A CA 1
ATOM 1946 C C . ARG A 1 241 ? -6.026 -0.104 -43.920 1.00 79.00 241 ARG A C 1
ATOM 1948 O O . ARG A 1 241 ? -6.449 0.623 -44.810 1.00 79.00 241 ARG A O 1
ATOM 1955 N N . GLU A 1 242 ? -5.606 0.360 -42.747 1.00 78.38 242 GLU A N 1
ATOM 1956 C CA . GLU A 1 242 ? -5.604 1.787 -42.385 1.00 78.38 242 GLU A CA 1
ATOM 1957 C C . GLU A 1 242 ? -4.216 2.428 -42.513 1.00 78.38 242 GLU A C 1
ATOM 1959 O O . GLU A 1 242 ? -4.076 3.623 -42.269 1.00 78.38 242 GLU A O 1
ATOM 1964 N N . PHE A 1 243 ? -3.195 1.636 -42.864 1.00 76.81 243 PHE A N 1
ATOM 1965 C CA . PHE A 1 243 ? -1.781 2.023 -42.858 1.00 76.81 243 PHE A CA 1
ATOM 1966 C C . PHE A 1 243 ? -1.365 2.727 -41.559 1.00 76.81 243 PHE A C 1
ATOM 1968 O O . PHE A 1 243 ? -0.558 3.657 -41.564 1.00 76.81 243 PHE A O 1
ATOM 1975 N N . LYS A 1 244 ? -1.944 2.294 -40.434 1.00 80.31 244 LYS A N 1
ATOM 1976 C CA . LYS A 1 244 ? -1.818 2.981 -39.152 1.00 80.31 244 LYS A CA 1
ATOM 1977 C C . LYS A 1 244 ? -1.493 2.010 -38.032 1.00 80.31 244 LYS A C 1
ATOM 1979 O O . LYS A 1 244 ? -2.082 0.934 -37.909 1.00 80.31 244 LYS A O 1
ATOM 1984 N N . GLU A 1 245 ? -0.559 2.435 -37.197 1.00 80.62 245 GLU A N 1
ATOM 1985 C CA . GLU A 1 245 ? -0.242 1.780 -35.942 1.00 80.62 245 GLU A CA 1
ATOM 1986 C C . GLU A 1 245 ? -1.280 2.169 -34.883 1.00 80.62 245 GLU A C 1
ATOM 1988 O O . GLU A 1 245 ? -1.576 3.348 -34.667 1.00 80.62 245 GLU A O 1
ATOM 1993 N N . LYS A 1 246 ? -1.876 1.163 -34.246 1.00 83.19 246 LYS A N 1
ATOM 1994 C CA . LYS A 1 246 ? -2.870 1.340 -33.194 1.00 83.19 246 LYS A CA 1
ATOM 1995 C C . LYS A 1 246 ? -2.320 0.809 -31.882 1.00 83.19 246 LYS A C 1
ATOM 1997 O O . LYS A 1 246 ? -2.001 -0.376 -31.775 1.00 83.19 246 LYS A O 1
ATOM 2002 N N . THR A 1 247 ? -2.269 1.679 -30.881 1.00 84.25 247 THR A N 1
ATOM 2003 C CA . THR A 1 247 ? -1.940 1.312 -29.506 1.00 84.25 247 THR A CA 1
ATOM 2004 C C . THR A 1 247 ? -2.989 0.354 -28.950 1.00 84.25 247 THR A C 1
ATOM 2006 O O . THR A 1 247 ? -4.189 0.622 -29.026 1.00 84.25 247 THR A O 1
ATOM 2009 N N . GLN A 1 248 ? -2.542 -0.770 -28.396 1.00 86.00 248 GLN A N 1
ATOM 2010 C CA . GLN A 1 248 ? -3.412 -1.783 -27.793 1.00 86.00 248 GLN A CA 1
ATOM 2011 C C . GLN A 1 248 ? -3.662 -1.540 -26.300 1.00 86.00 248 GLN A C 1
ATOM 2013 O O . GLN A 1 248 ? -4.530 -2.175 -25.709 1.00 86.00 248 GLN A O 1
ATOM 2018 N N . SER A 1 249 ? -2.912 -0.623 -25.686 1.00 85.88 249 SER A N 1
ATOM 2019 C CA . SER A 1 249 ? -3.101 -0.214 -24.297 1.00 85.88 249 SER A CA 1
ATOM 2020 C C . SER A 1 249 ? -3.929 1.068 -24.195 1.00 85.88 249 SER A C 1
ATOM 2022 O O . SER A 1 249 ? -3.695 2.027 -24.926 1.00 85.88 249 SER A O 1
ATOM 2024 N N . LEU A 1 250 ? -4.884 1.096 -23.263 1.00 87.44 250 LEU A N 1
ATOM 2025 C CA . LEU A 1 250 ? -5.664 2.298 -22.924 1.00 87.44 250 LEU A CA 1
ATOM 2026 C C . LEU A 1 250 ? -5.015 3.123 -21.805 1.00 87.44 250 LEU A C 1
ATOM 2028 O O . LEU A 1 250 ? -5.363 4.281 -21.591 1.00 87.44 250 LEU A O 1
ATOM 2032 N N . THR A 1 251 ? -4.107 2.505 -21.057 1.00 91.62 251 THR A N 1
ATOM 2033 C CA . THR A 1 251 ? -3.590 3.000 -19.774 1.00 91.62 251 THR A CA 1
ATOM 2034 C C . THR A 1 251 ? -2.082 3.217 -19.795 1.00 91.62 251 THR A C 1
ATOM 2036 O O . THR A 1 251 ? -1.556 3.834 -18.872 1.00 91.62 251 THR A O 1
ATOM 2039 N N . VAL A 1 252 ? -1.406 2.728 -20.839 1.00 93.81 252 VAL A N 1
ATOM 2040 C CA . VAL A 1 252 ? 0.017 2.939 -21.113 1.00 93.81 252 VAL A CA 1
ATOM 2041 C C . VAL A 1 252 ? 0.141 3.735 -22.400 1.00 93.81 252 VAL A C 1
ATOM 2043 O O . VAL A 1 252 ? -0.354 3.313 -23.445 1.00 93.81 252 VAL A O 1
ATOM 2046 N N . ASN A 1 253 ? 0.821 4.871 -22.323 1.00 93.31 253 ASN A N 1
ATOM 2047 C CA . ASN A 1 253 ? 1.147 5.703 -23.472 1.00 93.31 253 ASN A CA 1
ATOM 2048 C C . ASN A 1 253 ? 2.629 6.084 -23.422 1.00 93.31 253 ASN A C 1
ATOM 2050 O O . ASN A 1 253 ? 3.220 6.096 -22.346 1.00 93.31 253 ASN A O 1
ATOM 2054 N N . SER A 1 254 ? 3.242 6.387 -24.559 1.00 94.06 254 SER A N 1
ATOM 2055 C CA . SER A 1 254 ? 4.668 6.712 -24.624 1.00 94.06 254 SER A CA 1
ATOM 2056 C C . SER A 1 254 ? 4.936 7.853 -25.586 1.00 94.06 254 SER A C 1
ATOM 2058 O O . SER A 1 254 ? 4.323 7.942 -26.648 1.00 94.06 254 SER A O 1
ATOM 2060 N N . THR A 1 255 ? 5.908 8.681 -25.229 1.00 93.00 255 THR A N 1
ATOM 2061 C CA . THR A 1 255 ? 6.539 9.642 -26.131 1.00 93.00 255 THR A CA 1
ATOM 2062 C C . THR A 1 255 ? 7.930 9.133 -26.511 1.00 93.00 255 THR A C 1
ATOM 2064 O O . THR A 1 255 ? 8.314 8.006 -26.194 1.00 93.00 255 THR A O 1
ATOM 2067 N N . GLU A 1 256 ? 8.720 9.969 -27.180 1.00 90.62 256 GLU A N 1
ATOM 2068 C CA . GLU A 1 256 ? 10.120 9.657 -27.474 1.00 90.62 256 GLU A CA 1
ATOM 2069 C C . GLU A 1 256 ? 10.999 9.553 -26.218 1.00 90.62 256 GLU A C 1
ATOM 2071 O O . GLU A 1 256 ? 12.034 8.892 -26.262 1.00 90.62 256 GLU A O 1
ATOM 2076 N N . ASN A 1 257 ? 10.599 10.186 -25.108 1.00 94.88 257 ASN A N 1
ATOM 2077 C CA . ASN A 1 257 ? 11.468 10.393 -23.944 1.00 94.88 257 ASN A CA 1
ATOM 2078 C C . ASN A 1 257 ? 10.924 9.814 -22.635 1.00 94.88 257 ASN A C 1
ATOM 2080 O O . ASN A 1 257 ? 11.653 9.770 -21.637 1.00 94.88 257 ASN A O 1
ATOM 2084 N N . GLU A 1 258 ? 9.662 9.393 -22.611 1.00 96.25 258 GLU A N 1
ATOM 2085 C CA . GLU A 1 258 ? 9.027 8.869 -21.408 1.00 96.25 258 GLU A CA 1
ATOM 2086 C C . GLU A 1 258 ? 7.841 7.954 -21.714 1.00 96.25 258 GLU A C 1
ATOM 2088 O O . GLU A 1 258 ? 7.234 8.010 -22.785 1.00 96.25 258 GLU A O 1
ATOM 2093 N N . VAL A 1 259 ? 7.483 7.136 -20.726 1.00 96.38 259 VAL A N 1
ATOM 2094 C CA . VAL A 1 259 ? 6.229 6.378 -20.708 1.00 96.38 259 VAL A CA 1
ATOM 2095 C C . VAL A 1 259 ? 5.348 6.870 -19.565 1.00 96.38 259 VAL A C 1
ATOM 2097 O O . VAL A 1 259 ? 5.840 7.174 -18.477 1.00 96.38 259 VAL A O 1
ATOM 2100 N N . LEU A 1 260 ? 4.046 6.936 -19.827 1.00 95.25 260 LEU A N 1
ATOM 2101 C CA . LEU A 1 260 ? 2.989 7.362 -18.924 1.00 95.25 260 LEU A CA 1
ATOM 2102 C C . LEU A 1 260 ? 2.085 6.166 -18.612 1.00 95.25 260 LEU A C 1
ATOM 2104 O O . LEU A 1 260 ? 1.521 5.561 -19.526 1.00 95.25 260 LEU A O 1
ATOM 2108 N N . ILE A 1 261 ? 1.936 5.842 -17.327 1.00 93.81 261 ILE A N 1
ATOM 2109 C CA . ILE A 1 261 ? 1.110 4.739 -16.826 1.00 93.81 261 ILE A CA 1
ATOM 2110 C C . ILE A 1 261 ? 0.018 5.304 -15.915 1.00 93.81 261 ILE A C 1
ATOM 2112 O O . ILE A 1 261 ? 0.311 5.805 -14.831 1.00 93.81 261 ILE A O 1
ATOM 2116 N N . ASN A 1 262 ? -1.244 5.214 -16.334 1.00 90.06 262 ASN A N 1
ATOM 2117 C CA . ASN A 1 262 ? -2.370 5.755 -15.563 1.00 90.06 262 ASN A CA 1
ATOM 2118 C C . ASN A 1 262 ? -2.824 4.818 -14.438 1.00 90.06 262 ASN A C 1
ATOM 2120 O O . ASN A 1 262 ? -3.104 5.272 -13.336 1.00 90.06 262 ASN A O 1
ATOM 2124 N N . THR A 1 263 ? -2.920 3.516 -14.717 1.00 88.12 263 THR A N 1
ATOM 2125 C CA . THR A 1 263 ? -3.383 2.510 -13.747 1.00 88.12 263 THR A CA 1
ATOM 2126 C C . THR A 1 263 ? -2.558 1.232 -13.870 1.00 88.12 263 THR A C 1
ATOM 2128 O O . THR A 1 263 ? -1.493 1.101 -13.283 1.00 88.12 263 THR A O 1
ATOM 2131 N N . ALA A 1 264 ? -2.996 0.287 -14.690 1.00 91.44 264 ALA A N 1
ATOM 2132 C CA . ALA A 1 264 ? -2.276 -0.939 -14.970 1.00 91.44 264 ALA A CA 1
ATOM 2133 C C . ALA A 1 264 ? -2.322 -1.237 -16.461 1.00 91.44 264 ALA A C 1
ATOM 2135 O O . ALA A 1 264 ? -3.315 -0.928 -17.122 1.00 91.44 264 ALA A O 1
ATOM 2136 N N . GLY A 1 265 ? -1.269 -1.839 -16.998 1.00 93.00 265 GLY A N 1
ATOM 2137 C CA . GLY A 1 265 ? -1.240 -2.223 -18.401 1.00 93.00 265 GLY A CA 1
ATOM 2138 C C . GLY A 1 265 ? 0.106 -2.756 -18.855 1.00 93.00 265 GLY A C 1
ATOM 2139 O O . GLY A 1 265 ? 1.104 -2.688 -18.142 1.00 93.00 265 GLY A O 1
ATOM 2140 N N . MET A 1 266 ? 0.118 -3.301 -20.068 1.00 93.94 266 MET A N 1
ATOM 2141 C CA . MET A 1 266 ? 1.322 -3.866 -20.667 1.00 93.94 266 MET A CA 1
ATOM 2142 C C . MET A 1 266 ? 2.191 -2.795 -21.322 1.00 93.94 266 MET A C 1
ATOM 2144 O O . MET A 1 266 ? 1.680 -1.838 -21.906 1.00 93.94 266 MET A O 1
ATOM 2148 N N . GLY A 1 267 ? 3.498 -3.036 -21.311 1.00 95.00 267 GLY A N 1
ATOM 2149 C CA . GLY A 1 267 ? 4.467 -2.346 -22.150 1.00 95.00 267 GLY A CA 1
ATOM 2150 C C . GLY A 1 267 ? 5.629 -3.254 -22.536 1.00 95.00 267 GLY A C 1
ATOM 2151 O O . GLY A 1 267 ? 5.811 -4.335 -21.977 1.00 95.00 267 GLY A O 1
ATOM 2152 N N . TYR A 1 268 ? 6.412 -2.797 -23.502 1.00 96.00 268 TYR A N 1
ATOM 2153 C CA . TYR A 1 268 ? 7.678 -3.387 -23.894 1.00 96.00 268 TYR A CA 1
ATOM 2154 C C . TYR A 1 268 ? 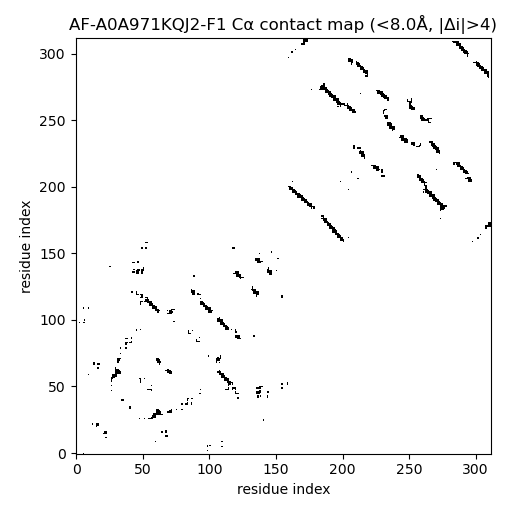8.805 -2.453 -23.494 1.00 96.00 268 TYR A C 1
ATOM 2156 O O . TYR A 1 268 ? 8.784 -1.279 -23.856 1.00 96.00 268 TYR A O 1
ATOM 2164 N N . ILE A 1 269 ? 9.776 -2.981 -22.758 1.00 97.12 269 ILE A N 1
ATOM 2165 C CA . ILE A 1 269 ? 11.050 -2.319 -22.505 1.00 97.12 269 ILE A CA 1
ATOM 2166 C C . ILE A 1 269 ? 12.021 -2.805 -23.574 1.00 97.12 269 ILE A C 1
ATOM 2168 O O . ILE A 1 269 ? 12.302 -4.001 -23.653 1.00 97.12 269 ILE A O 1
ATOM 2172 N N . THR A 1 270 ? 12.535 -1.885 -24.380 1.00 96.94 270 THR A N 1
ATOM 2173 C CA . THR A 1 270 ? 13.532 -2.178 -25.412 1.00 96.94 270 THR A CA 1
ATOM 2174 C C . THR A 1 270 ? 14.793 -1.371 -25.179 1.00 96.94 270 THR A C 1
ATOM 2176 O O . THR A 1 270 ? 14.712 -0.217 -24.755 1.00 96.94 270 THR A O 1
ATOM 2179 N N . ALA A 1 271 ? 15.954 -1.951 -25.464 1.00 97.00 271 ALA A N 1
ATOM 2180 C CA . ALA A 1 271 ? 17.223 -1.238 -25.377 1.00 97.00 271 ALA A CA 1
ATOM 2181 C C . ALA A 1 271 ? 18.290 -1.888 -26.266 1.00 97.00 271 ALA A C 1
ATOM 2183 O O . ALA A 1 271 ? 18.184 -3.063 -26.611 1.00 97.00 271 ALA A O 1
ATOM 2184 N N . GLU A 1 272 ? 19.322 -1.122 -26.616 1.00 95.00 272 GLU A N 1
ATOM 2185 C CA . GLU A 1 272 ? 20.325 -1.510 -27.611 1.00 95.00 272 GLU A CA 1
ATOM 2186 C C . GLU A 1 272 ? 21.749 -1.333 -27.085 1.00 95.00 272 GLU A C 1
ATOM 2188 O O . GLU A 1 272 ? 22.057 -0.353 -26.399 1.00 95.00 272 GLU A O 1
ATOM 2193 N N . TYR A 1 273 ? 22.633 -2.275 -27.396 1.00 92.56 273 TYR A N 1
ATOM 2194 C CA . TYR A 1 273 ? 24.057 -2.186 -27.086 1.00 92.56 273 TYR A CA 1
ATOM 2195 C C . TYR A 1 273 ? 24.882 -2.572 -28.312 1.00 92.56 273 TYR A C 1
ATOM 2197 O O . TYR A 1 273 ? 24.604 -3.572 -28.966 1.00 92.56 273 TYR A O 1
ATOM 2205 N N . PHE A 1 274 ? 25.911 -1.783 -28.613 1.00 90.06 274 PHE A N 1
ATOM 2206 C CA . PHE A 1 274 ? 26.801 -2.014 -29.748 1.00 90.06 274 PHE A CA 1
ATOM 2207 C C . PHE A 1 274 ? 28.172 -2.469 -29.254 1.00 90.06 274 PHE A C 1
ATOM 2209 O O . PHE A 1 274 ? 28.759 -1.843 -28.367 1.00 90.06 274 PHE A O 1
ATOM 2216 N N . SER A 1 275 ? 28.695 -3.547 -29.841 1.00 87.25 275 SER A N 1
ATOM 2217 C CA . SER A 1 275 ? 30.033 -4.063 -29.544 1.00 87.25 275 SER A CA 1
ATOM 2218 C C . SER A 1 275 ? 30.853 -4.278 -30.811 1.00 87.25 275 SER A C 1
ATOM 2220 O O . SER A 1 275 ? 30.350 -4.716 -31.845 1.00 87.25 275 SER A O 1
ATOM 2222 N N . SER A 1 276 ? 32.151 -3.985 -30.731 1.00 84.38 276 SER A N 1
ATOM 2223 C CA . SER A 1 276 ? 33.119 -4.294 -31.797 1.00 84.38 276 SER A CA 1
ATOM 2224 C C . SER A 1 276 ? 33.749 -5.677 -31.632 1.00 84.38 276 SER A C 1
ATOM 2226 O O . SER A 1 276 ? 34.309 -6.217 -32.580 1.00 84.38 276 SER A O 1
ATOM 2228 N N . THR A 1 277 ? 33.670 -6.247 -30.431 1.00 79.00 277 THR A N 1
ATOM 2229 C CA . THR A 1 277 ? 34.206 -7.573 -30.125 1.00 79.00 277 THR A CA 1
ATOM 2230 C C . THR A 1 277 ? 33.247 -8.646 -30.621 1.00 79.00 277 THR A C 1
ATOM 2232 O O . THR A 1 277 ? 32.046 -8.555 -30.360 1.00 79.00 277 THR A O 1
ATOM 2235 N N . ASP A 1 278 ? 33.792 -9.649 -31.311 1.00 74.88 278 ASP A N 1
ATOM 2236 C CA . ASP A 1 278 ? 33.070 -10.873 -31.652 1.00 74.88 278 ASP A CA 1
ATOM 2237 C C . ASP A 1 278 ? 32.658 -11.599 -30.359 1.00 74.88 278 ASP A C 1
ATOM 2239 O O . ASP A 1 278 ? 33.532 -11.932 -29.552 1.00 74.88 278 ASP A O 1
ATOM 2243 N N . PRO A 1 279 ? 31.353 -11.816 -30.125 1.00 69.62 279 PRO A N 1
ATOM 2244 C CA . PRO A 1 279 ? 30.873 -12.533 -28.948 1.00 69.62 279 PRO A CA 1
ATOM 2245 C C . PRO A 1 279 ? 31.261 -14.019 -28.923 1.00 69.62 279 PRO A C 1
ATOM 2247 O O . PRO A 1 279 ? 31.137 -14.646 -27.874 1.00 69.62 279 PRO A O 1
ATOM 2250 N N . GLY A 1 280 ? 31.793 -14.562 -30.023 1.00 64.62 280 GLY A N 1
ATOM 2251 C CA . GLY A 1 280 ? 32.323 -15.920 -30.110 1.00 64.62 280 GLY A CA 1
ATOM 2252 C C . GLY A 1 280 ? 31.308 -16.950 -30.616 1.00 64.62 280 GLY A C 1
ATOM 2253 O O . GLY A 1 280 ? 30.107 -16.710 -30.684 1.00 64.62 280 GLY A O 1
ATOM 2254 N N . ALA A 1 281 ? 31.808 -18.136 -30.988 1.00 52.19 281 ALA A N 1
ATOM 2255 C CA . ALA A 1 281 ? 31.017 -19.198 -31.626 1.00 52.19 281 ALA A CA 1
ATOM 2256 C C . ALA A 1 281 ? 30.060 -19.949 -30.677 1.00 52.19 281 ALA A C 1
ATOM 2258 O O . ALA A 1 281 ? 29.140 -20.620 -31.142 1.00 52.19 281 ALA A O 1
ATOM 2259 N N . LYS A 1 282 ? 30.278 -19.863 -29.357 1.00 61.12 282 LYS A N 1
ATOM 2260 C CA . LYS A 1 282 ? 29.333 -20.346 -28.343 1.00 61.12 282 LYS A CA 1
ATOM 2261 C C . LYS A 1 282 ? 28.524 -19.153 -27.853 1.00 61.12 282 LYS A C 1
ATOM 2263 O O . LYS A 1 282 ? 29.050 -18.320 -27.122 1.00 61.12 282 LYS A O 1
ATOM 2268 N N . LEU A 1 283 ? 27.271 -19.078 -28.285 1.00 67.12 283 LEU A N 1
ATOM 2269 C CA . LEU A 1 283 ? 26.313 -18.099 -27.785 1.00 67.12 283 LEU A CA 1
ATOM 2270 C C . LEU A 1 283 ? 26.146 -18.311 -26.276 1.00 67.12 283 LEU A C 1
ATOM 2272 O O . LEU A 1 283 ? 26.083 -19.451 -25.816 1.00 67.12 283 LEU A O 1
ATOM 2276 N N . PHE A 1 284 ? 26.132 -17.219 -25.518 1.00 76.06 284 PHE A N 1
ATOM 2277 C CA . PHE A 1 284 ? 25.944 -17.252 -24.070 1.00 76.06 284 PHE A CA 1
ATOM 2278 C C . PHE A 1 284 ? 24.633 -17.970 -23.724 1.00 76.06 284 PHE A C 1
ATOM 2280 O O . PHE A 1 284 ? 23.585 -17.617 -24.267 1.00 76.06 284 PHE A O 1
ATOM 2287 N N . GLU A 1 285 ? 24.688 -18.966 -22.834 1.00 80.06 285 GLU A N 1
ATOM 2288 C CA . GLU A 1 285 ? 23.489 -19.711 -22.421 1.00 80.06 285 GLU A CA 1
ATOM 2289 C C . GLU A 1 285 ? 22.609 -18.849 -21.514 1.00 80.06 285 GLU A C 1
ATOM 2291 O O . GLU A 1 285 ? 21.387 -18.885 -21.618 1.00 80.06 285 GLU A O 1
ATOM 2296 N N . GLU A 1 286 ? 23.237 -18.014 -20.684 1.00 87.25 286 GLU A N 1
ATOM 2297 C CA . GLU A 1 286 ? 22.560 -17.128 -19.744 1.00 87.25 286 GLU A CA 1
ATOM 2298 C C . GLU A 1 286 ? 23.095 -15.695 -19.840 1.00 87.25 286 GLU A C 1
ATOM 2300 O O . GLU A 1 286 ? 24.303 -15.438 -19.901 1.00 87.25 286 GLU A O 1
ATOM 2305 N N . ILE A 1 287 ? 22.176 -14.735 -19.832 1.00 90.38 287 ILE A N 1
ATOM 2306 C CA . ILE A 1 287 ? 22.468 -13.311 -19.730 1.00 90.38 287 ILE A CA 1
ATOM 2307 C C . ILE A 1 287 ? 21.633 -12.740 -18.591 1.00 90.38 287 ILE A C 1
ATOM 2309 O O . ILE A 1 287 ? 20.409 -12.639 -18.685 1.00 90.38 287 ILE A O 1
ATOM 2313 N N . GLU A 1 288 ? 22.311 -12.339 -17.521 1.00 93.38 288 GLU A N 1
ATOM 2314 C CA . GLU A 1 288 ? 21.702 -11.625 -16.404 1.00 93.38 288 GLU A CA 1
ATOM 2315 C C . GLU A 1 288 ? 21.395 -10.194 -16.844 1.00 93.38 288 GLU A C 1
ATOM 2317 O O . GLU A 1 288 ? 22.278 -9.485 -17.329 1.00 93.38 288 GLU A O 1
ATOM 2322 N N . VAL A 1 289 ? 20.163 -9.738 -16.644 1.00 95.44 289 VAL A N 1
ATOM 2323 C CA . VAL A 1 289 ? 19.733 -8.368 -16.922 1.00 95.44 289 VAL A CA 1
ATOM 2324 C C . VAL A 1 289 ? 19.223 -7.729 -15.644 1.00 95.44 289 VAL A C 1
ATOM 2326 O O . VAL A 1 289 ? 18.315 -8.244 -14.994 1.00 95.44 289 VAL A O 1
ATOM 2329 N N . LYS A 1 290 ? 19.774 -6.558 -15.322 1.00 96.31 290 LYS A N 1
ATOM 2330 C CA . LYS A 1 290 ? 19.338 -5.698 -14.223 1.00 96.31 290 LYS A CA 1
ATOM 2331 C C . LYS A 1 290 ? 18.767 -4.411 -14.781 1.00 96.31 290 LYS A C 1
ATOM 2333 O O . LYS A 1 290 ? 19.472 -3.601 -15.386 1.00 96.31 290 LYS A O 1
ATOM 2338 N N . THR A 1 291 ? 17.486 -4.198 -14.541 1.00 95.88 291 THR A N 1
ATOM 2339 C CA . THR A 1 291 ? 16.749 -3.029 -15.005 1.00 95.88 291 THR A CA 1
ATOM 2340 C C . THR A 1 291 ? 16.404 -2.143 -13.820 1.00 95.88 291 THR A C 1
ATOM 2342 O O . THR A 1 291 ? 15.734 -2.565 -12.884 1.00 95.88 291 THR A O 1
ATOM 2345 N N . LEU A 1 292 ? 16.878 -0.900 -13.861 1.00 95.69 292 LEU A N 1
ATOM 2346 C CA . LEU A 1 292 ? 16.629 0.132 -12.865 1.00 95.69 292 LEU A CA 1
ATOM 2347 C C . LEU A 1 292 ? 15.751 1.213 -13.492 1.00 95.69 292 LEU A C 1
ATOM 2349 O O . LEU A 1 292 ? 16.234 2.044 -14.268 1.00 95.69 292 LEU A O 1
ATOM 2353 N N . LEU A 1 293 ? 14.467 1.220 -13.145 1.00 94.44 293 LEU A N 1
ATOM 2354 C CA . LEU A 1 293 ? 13.513 2.210 -13.639 1.00 94.44 293 LEU A CA 1
ATOM 2355 C C . LEU A 1 293 ? 13.236 3.252 -12.568 1.00 94.44 293 LEU A C 1
ATOM 2357 O O . LEU A 1 293 ? 12.852 2.917 -11.451 1.00 94.44 293 LEU A O 1
ATOM 2361 N N . LYS A 1 294 ? 13.400 4.529 -12.908 1.00 91.81 294 LYS A N 1
ATOM 2362 C CA . LYS A 1 294 ? 13.082 5.635 -12.002 1.00 91.81 294 LYS A CA 1
ATOM 2363 C C . LYS A 1 294 ? 11.846 6.366 -12.485 1.00 91.81 294 LYS A C 1
ATOM 2365 O O . LYS A 1 294 ? 11.766 6.766 -13.645 1.00 91.81 294 LYS A O 1
ATOM 2370 N N . THR A 1 295 ? 10.906 6.559 -11.571 1.00 90.56 295 THR A N 1
ATOM 2371 C CA . T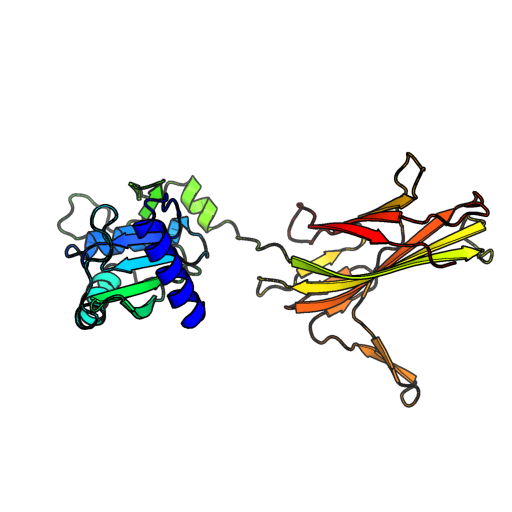HR A 1 295 ? 9.747 7.417 -11.814 1.00 90.56 295 THR A CA 1
ATOM 2372 C C . THR A 1 295 ? 10.140 8.880 -11.620 1.00 90.56 295 THR A C 1
ATOM 2374 O O . THR A 1 295 ? 11.151 9.191 -10.988 1.00 90.56 295 THR A O 1
ATOM 2377 N N . HIS A 1 296 ? 9.353 9.812 -12.151 1.00 85.38 296 HIS A N 1
ATOM 2378 C CA . HIS A 1 296 ? 9.627 11.234 -11.943 1.00 85.38 296 HIS A CA 1
ATOM 2379 C C . HIS A 1 296 ? 9.397 11.693 -10.489 1.00 85.38 296 HIS A C 1
ATOM 2381 O O . HIS A 1 296 ? 10.119 12.569 -10.017 1.00 85.38 296 HIS A O 1
ATOM 2387 N N . HIS A 1 297 ? 8.463 11.062 -9.766 1.00 76.19 297 HIS A N 1
ATOM 2388 C CA . HIS A 1 297 ? 8.097 11.397 -8.381 1.00 76.19 297 HIS A CA 1
ATOM 2389 C C . HIS A 1 297 ? 8.967 10.731 -7.301 1.00 76.19 297 HIS A C 1
ATOM 2391 O O . HIS A 1 297 ? 8.735 10.944 -6.110 1.00 76.19 297 HIS A O 1
ATOM 2397 N N . SER A 1 298 ? 9.927 9.882 -7.676 1.00 79.12 298 SER A N 1
ATOM 2398 C CA . SER A 1 298 ? 10.784 9.183 -6.716 1.00 79.12 298 SER A CA 1
ATOM 2399 C C . SER A 1 298 ? 12.220 9.073 -7.217 1.00 79.12 298 SER A C 1
ATOM 2401 O O . SER A 1 298 ? 12.480 8.875 -8.406 1.00 79.12 298 SER A O 1
ATOM 2403 N N . ASP A 1 299 ? 13.174 9.190 -6.297 1.00 78.44 299 ASP A N 1
ATOM 2404 C CA . ASP A 1 299 ? 14.585 8.922 -6.581 1.00 78.44 299 ASP A CA 1
ATOM 2405 C C . ASP A 1 299 ? 14.970 7.457 -6.366 1.00 78.44 299 ASP A C 1
ATOM 2407 O O . ASP A 1 299 ? 16.019 7.025 -6.866 1.00 78.44 299 ASP A O 1
ATOM 2411 N N . ASP A 1 300 ? 14.097 6.688 -5.713 1.00 81.75 300 ASP A N 1
ATOM 2412 C CA . ASP A 1 300 ? 14.271 5.261 -5.500 1.00 81.75 300 ASP A CA 1
ATOM 2413 C C . ASP A 1 300 ? 13.920 4.491 -6.783 1.00 81.75 300 ASP A C 1
ATOM 2415 O O . ASP A 1 300 ? 12.784 4.575 -7.263 1.00 81.75 300 ASP A O 1
ATOM 2419 N N . PRO A 1 301 ? 14.868 3.739 -7.369 1.00 88.38 301 PRO A N 1
ATOM 2420 C CA . PRO A 1 301 ? 14.589 2.947 -8.554 1.00 88.38 301 PRO A CA 1
ATOM 2421 C C . PRO A 1 301 ? 13.747 1.714 -8.216 1.00 88.38 301 PRO A C 1
ATOM 2423 O O . PRO A 1 301 ? 13.904 1.094 -7.163 1.00 88.38 301 PRO A O 1
ATOM 2426 N N . ILE A 1 302 ? 12.906 1.315 -9.163 1.00 91.06 302 ILE A N 1
ATOM 2427 C CA . ILE A 1 302 ? 12.343 -0.028 -9.223 1.00 91.06 302 ILE A CA 1
ATOM 2428 C C . ILE A 1 302 ? 13.403 -0.923 -9.860 1.00 91.06 302 ILE A C 1
ATOM 2430 O O . ILE A 1 302 ? 13.848 -0.645 -10.977 1.00 91.06 302 ILE A O 1
ATOM 2434 N N . LEU A 1 303 ? 13.824 -1.953 -9.129 1.00 92.19 303 LEU A N 1
ATOM 2435 C CA . LEU A 1 303 ? 14.792 -2.940 -9.588 1.00 92.19 303 LEU A CA 1
ATOM 2436 C C . LEU A 1 303 ? 14.049 -4.169 -10.113 1.00 92.19 303 LEU A C 1
ATOM 2438 O O . LEU A 1 303 ? 13.214 -4.734 -9.411 1.00 92.19 303 LEU A O 1
ATOM 2442 N N . LEU A 1 304 ? 14.382 -4.572 -11.333 1.00 92.06 304 LEU A N 1
ATOM 2443 C CA . LEU A 1 304 ? 13.969 -5.832 -11.930 1.00 92.06 304 LEU A CA 1
ATOM 2444 C C . LEU A 1 304 ? 15.211 -6.619 -12.328 1.00 92.06 304 LEU A C 1
ATOM 2446 O O . LEU A 1 304 ? 16.118 -6.062 -12.951 1.00 92.06 304 LEU A O 1
ATOM 2450 N N . GLU A 1 305 ? 15.224 -7.903 -12.003 1.00 93.12 305 GLU A N 1
ATOM 2451 C CA . GLU A 1 305 ? 16.296 -8.822 -12.367 1.00 93.12 305 GLU A CA 1
ATOM 2452 C C . GLU A 1 305 ? 15.692 -10.012 -13.110 1.00 93.12 305 GLU A C 1
ATOM 2454 O O . GLU A 1 305 ? 14.667 -10.554 -12.696 1.00 93.12 305 GLU A O 1
ATOM 2459 N N . ALA A 1 306 ? 16.301 -10.382 -14.231 1.00 92.81 306 ALA A N 1
ATOM 2460 C CA . ALA A 1 306 ? 15.898 -11.529 -15.032 1.00 92.81 306 ALA A CA 1
ATOM 2461 C C . ALA A 1 306 ? 17.117 -12.169 -15.690 1.00 92.81 306 ALA A C 1
ATOM 2463 O O . ALA A 1 306 ? 18.135 -11.511 -15.904 1.00 92.81 306 ALA A O 1
ATOM 2464 N N . VAL A 1 307 ? 16.991 -13.448 -16.028 1.00 92.12 307 VAL A N 1
ATOM 2465 C CA . VAL A 1 307 ? 17.980 -14.181 -16.817 1.00 92.12 307 VAL A CA 1
ATOM 2466 C C . VAL A 1 307 ? 17.325 -14.553 -18.137 1.00 92.12 307 VAL A C 1
ATOM 2468 O O . VAL A 1 307 ? 16.244 -15.140 -18.147 1.00 92.12 307 VAL A O 1
ATOM 2471 N N . PHE A 1 308 ? 17.967 -14.189 -19.242 1.00 89.38 308 PHE A N 1
ATOM 2472 C CA . PHE A 1 308 ? 17.503 -14.507 -20.588 1.00 89.38 308 PHE A CA 1
ATOM 2473 C C . PHE A 1 308 ? 18.516 -15.380 -21.313 1.00 89.38 308 PHE A C 1
ATOM 2475 O O . PHE A 1 308 ? 19.715 -15.313 -21.045 1.00 89.38 308 PHE A O 1
ATOM 2482 N N . THR A 1 309 ? 18.029 -16.158 -22.271 1.00 84.06 309 THR A N 1
ATOM 2483 C CA . THR A 1 309 ? 18.872 -16.864 -23.233 1.00 84.06 309 THR A CA 1
ATOM 2484 C C . THR A 1 309 ? 19.134 -15.966 -24.441 1.00 84.06 309 THR A C 1
ATOM 2486 O O . THR A 1 309 ? 18.299 -15.135 -24.819 1.00 84.06 309 THR A O 1
ATOM 2489 N N . LEU A 1 310 ? 20.313 -16.110 -25.046 1.00 81.69 310 LEU A N 1
ATOM 2490 C CA . LEU A 1 310 ? 20.649 -15.386 -26.266 1.00 81.69 310 LEU A CA 1
ATOM 2491 C C . LEU A 1 310 ? 19.959 -16.027 -27.475 1.00 81.69 310 LEU A C 1
ATOM 2493 O O . LEU A 1 310 ? 20.151 -17.212 -27.747 1.00 81.69 310 LEU A O 1
ATOM 2497 N N . VAL A 1 311 ? 19.197 -15.230 -28.221 1.00 80.19 311 VAL A N 1
ATOM 2498 C CA . VAL A 1 311 ? 18.622 -15.620 -29.510 1.00 80.19 311 VAL A CA 1
ATOM 2499 C C . VAL A 1 311 ? 19.552 -15.108 -30.623 1.00 80.19 311 VAL A C 1
ATOM 2501 O O . VAL A 1 311 ? 19.793 -13.899 -30.687 1.00 80.19 311 VAL A O 1
ATOM 2504 N N . PRO A 1 312 ? 20.139 -15.998 -31.442 1.00 67.06 312 PRO A N 1
ATOM 2505 C CA . PRO A 1 312 ? 21.044 -15.608 -32.525 1.00 67.06 312 PRO A CA 1
ATOM 2506 C C . PRO A 1 312 ? 20.367 -14.957 -33.729 1.00 67.06 312 PRO A C 1
ATOM 2508 O O . PRO A 1 312 ? 19.140 -15.142 -33.906 1.00 67.06 312 PRO A O 1
#

Nearest PDB structures (foldseek):
  5lo7-assembly1_A  TM=4.282E-01  e=9.247E-03  Yersinia enterocolitica
  7szo-assembly2_I  TM=4.186E-01  e=2.417E-02  Escherichia coli
  5hzv-assembly1_A  TM=3.034E-01  e=1.159E-02  Escherichia coli K-12
  7p4l-assembly1_C  TM=3.457E-01  e=9.247E-03  metagenome
  5ghu-assembly1_A  TM=4.376E-01  e=9.928E-02  Escherichia coli K-12